Protein AF-0000000087723803 (afdb_homodimer)

Solvent-accessible surface area (backbone atoms only — not comparable to full-atom values): 17397 Å² total; per-residue (Å²): 116,71,57,46,76,81,77,70,53,76,48,74,54,56,79,44,59,49,56,27,24,36,47,48,35,50,73,58,37,50,50,36,54,74,71,63,53,83,53,66,60,53,45,81,77,28,43,15,32,54,35,35,8,26,32,46,46,24,49,71,43,38,53,51,42,48,74,74,63,32,58,68,76,46,53,28,76,63,32,37,28,22,53,30,36,7,25,48,65,52,24,47,70,40,34,54,51,40,49,75,72,61,43,68,61,74,46,51,24,76,58,38,39,30,26,52,33,36,9,19,25,55,21,26,44,68,43,37,51,53,40,48,73,71,63,37,66,68,75,49,54,26,72,87,63,46,27,26,55,71,38,34,31,72,92,62,15,91,39,10,65,59,25,32,51,60,63,66,44,75,130,115,71,55,46,77,83,76,70,51,79,47,76,52,57,78,45,60,49,56,27,24,37,47,49,37,48,71,57,38,50,50,37,53,73,72,62,54,82,53,65,60,52,46,80,76,28,42,16,32,54,36,35,8,24,32,45,46,24,50,70,42,38,54,49,42,49,75,74,64,32,60,67,75,44,52,29,76,62,33,36,28,22,51,30,34,6,25,48,62,52,26,48,70,40,36,53,49,40,49,75,72,61,43,68,61,74,47,50,25,75,59,38,40,30,25,53,34,37,8,20,25,54,22,28,46,68,42,36,51,52,41,47,74,71,63,36,66,68,74,49,53,24,74,87,64,45,27,25,58,70,39,33,31,70,91,63,15,91,39,10,66,60,25,32,50,60,64,65,44,75,131

Organism: NCBI:txid307507

Radius of gyration: 20.99 Å; Cα contacts (8 Å, |Δi|>4): 683; chains: 2; bounding box: 44×61×56 Å

Foldseek 3Di:
DQPPVPPNPNPVSPPDLQNCLLVLVQVSVVVCVVVPHDQQDADPQFHGSLLNNLLNLNQNNNVVSVVSPRDQLRQGPQGDGSLLNNLLNLNQNSNLVSLVVPRDQCGATNQGDGSLLNNLLQLNLNNNVSSVVSPRDQCRATNVGDGSLNNLDVVRYPNSVNNNCVSPDDD/DQDPVPPNPNPVSPPDLQNCLLVLVQVSVVVCVVVPHDQQDADPQFHGSLLNNLLNLNQNNNVVSVVSPRDQLRQGPQGDGSLLNNLLNLNQNSNLVSLVVPRDQCGATNQGDGSLLNNLLQLNLNSNVSSVVSPRDQCRATNVGDGSLNNLDVVRYPNSVNNNCVSPPDD

InterPro domains:
  IPR002110 Ankyrin repeat [PF00023] (113-142)
  IPR002110 Ankyrin repeat [PF12796] (22-109)
  IPR002110 Ankyrin repeat [PR01415] (79-94)
  IPR002110 Ankyrin repeat [PR01415] (127-141)
  IPR002110 Ankyrin repeat [PS50088] (45-77)
  IPR002110 Ankyrin repeat [PS50088] (78-110)
  IPR002110 Ankyrin repeat [PS50088] (111-143)
  IPR002110 Ankyrin repeat [SM00248] (45-74)
  IPR002110 Ankyrin repeat [SM00248] (78-107)
  IPR002110 Ankyrin repeat [SM00248] (111-140)
  IPR036770 Ankyrin repeat-containing domain superfamily [G3DSA:1.25.40.20] (12-157)
  IPR036770 Ankyrin repeat-containing domain superfamily [SSF48403] (26-152)

Sequence (342 aa):
MPFDLLTGVFIPEKSNVWRDCCDGMLDWVREHVAEGCTLNESDLCGDPPLVLAAGGGHLAVVKLLLAEGAGAEQRSVMGETPLIRAAHNGHLAVVEHLVAAGADVAARDLGDNTALHWAAMRGHVEVVRALLGAGADRGAANRQGETPLDLCDPQWSLSWKFTREVLAAAAMPFDLLTGVFIPEKSNVWRDCCDGMLDWVREHVAEGCTLNESDLCGDPPLVLAAGGGHLAVVKLLLAEGAGAEQRSVMGETPLIRAAHNGHLAVVEHLVAAGADVAARDLGDNTALHWAAMRGHVEVVRALLGAGADRGAANRQGETPLDLCDPQWSLSWKFTREVLAAAA

Secondary structure (DSSP, 8-state):
--S-TTT---------HHHHHHHT-HHHHHHHHHTT--SS---TTS--HHHHHHHTT-HHHHHHHHHTT--TT---TT---HHHHHHHHT-HHHHHHHHHTT--TT---TT---HHHHHHHHT-HHHHHHHHHTT--TT---TTS--HHHH--TTT-TTHHHHHHHHHS--/--S-TTT---------HHHHHHHT-HHHHHHHHHTT--SS---TTS--HHHHHHHTT-HHHHHHHHHTT--TT---TT---HHHHHHHHT-HHHHHHHHHTT--TT---TT---HHHHHHHHT-HHHHHHHHHTT--TT---TTS--HHHH--TTT-TTHHHHHHHHHS--

pLDDT: mean 90.01, std 16.83, range [28.12, 98.88]

Structure (mmCIF, N/CA/C/O backbone):
data_AF-0000000087723803-model_v1
#
loop_
_entity.id
_entity.type
_entity.pdbx_description
1 polymer 'Uncharacterized protein'
#
loop_
_atom_site.group_PDB
_atom_site.id
_atom_site.type_symbol
_atom_site.label_atom_id
_atom_site.label_alt_id
_atom_site.label_comp_id
_atom_site.label_asym_id
_atom_site.label_entity_id
_atom_site.label_seq_id
_atom_site.pdbx_PDB_ins_code
_atom_site.Cartn_x
_atom_site.Cartn_y
_atom_site.Cartn_z
_atom_site.occupancy
_atom_site.B_iso_or_equiv
_atom_site.auth_seq_id
_atom_site.auth_comp_id
_atom_site.auth_asym_id
_atom_site.auth_atom_id
_atom_site.pdbx_PDB_model_num
ATOM 1 N N . MET A 1 1 ? 7.52 4.672 -19.078 1 28.12 1 MET A N 1
ATOM 2 C CA . MET A 1 1 ? 6.441 3.916 -19.703 1 28.12 1 MET A CA 1
ATOM 3 C C . MET A 1 1 ? 6.609 2.42 -19.469 1 28.12 1 MET A C 1
ATOM 5 O O . MET A 1 1 ? 7.703 1.877 -19.641 1 28.12 1 MET A O 1
ATOM 9 N N . PRO A 1 2 ? 5.797 1.601 -18.75 1 36.66 2 PRO A N 1
ATOM 10 C CA . PRO A 1 2 ? 6.168 0.249 -18.328 1 36.66 2 PRO A CA 1
ATOM 11 C C . PRO A 1 2 ? 6.727 -0.599 -19.469 1 36.66 2 PRO A C 1
ATOM 13 O O . PRO A 1 2 ? 7.328 -1.647 -19.219 1 36.66 2 PRO A O 1
ATOM 16 N N . PHE A 1 3 ? 5.984 -0.709 -20.516 1 32.47 3 PHE A N 1
ATOM 17 C CA . PHE A 1 3 ? 6.488 -1.332 -21.734 1 32.47 3 PHE A CA 1
ATOM 18 C C . PHE A 1 3 ? 7.57 -0.471 -22.375 1 32.47 3 PHE A C 1
ATOM 20 O O . PHE A 1 3 ? 7.473 0.757 -22.391 1 32.47 3 PHE A O 1
ATOM 27 N N . ASP A 1 4 ? 8.711 -1.005 -22.328 1 35.66 4 ASP A N 1
ATOM 28 C CA . ASP A 1 4 ? 9.539 -0.353 -23.328 1 35.66 4 ASP A CA 1
ATOM 29 C C . ASP A 1 4 ? 8.859 -0.378 -24.703 1 35.66 4 ASP A C 1
ATOM 31 O O . ASP A 1 4 ? 8.727 -1.439 -25.312 1 35.66 4 ASP A O 1
ATOM 35 N N . LEU A 1 5 ? 8.008 0.496 -25 1 34.62 5 LEU A N 1
ATOM 36 C CA . LEU A 1 5 ? 7.398 0.599 -26.328 1 34.62 5 LEU A CA 1
ATOM 37 C C . LEU A 1 5 ? 8.43 0.323 -27.422 1 34.62 5 LEU A C 1
ATOM 39 O O . LEU A 1 5 ? 8.062 0.023 -28.562 1 34.62 5 LEU A O 1
ATOM 43 N N . LEU A 1 6 ? 9.625 0.699 -27.297 1 34.25 6 LEU A N 1
ATOM 44 C CA . LEU A 1 6 ? 10.539 0.627 -28.438 1 34.25 6 LEU A CA 1
ATOM 45 C C . LEU A 1 6 ? 10.938 -0.816 -28.719 1 34.25 6 LEU A C 1
ATOM 47 O O . LEU A 1 6 ? 10.938 -1.25 -29.875 1 34.25 6 LEU A O 1
ATOM 51 N N . THR A 1 7 ? 11.516 -1.557 -27.703 1 41.97 7 THR A N 1
ATOM 52 C CA . THR A 1 7 ? 12.141 -2.818 -28.078 1 41.97 7 THR A CA 1
ATOM 53 C C . THR A 1 7 ? 11.172 -3.982 -27.891 1 41.97 7 THR A C 1
ATOM 55 O O . THR A 1 7 ? 11.445 -5.102 -28.328 1 41.97 7 THR A O 1
ATOM 58 N N . GLY A 1 8 ? 9.875 -3.93 -27.703 1 37.09 8 GLY A N 1
ATOM 59 C CA . GLY A 1 8 ? 8.844 -4.949 -27.594 1 37.09 8 GLY A CA 1
ATOM 60 C C . GLY A 1 8 ? 9.086 -5.91 -26.438 1 37.09 8 GLY A C 1
ATOM 61 O O . GLY A 1 8 ? 8.477 -6.98 -26.375 1 37.09 8 GLY A O 1
ATOM 62 N N . VAL A 1 9 ? 10.391 -6.062 -26.016 1 36.84 9 VAL A N 1
ATOM 63 C CA . VAL A 1 9 ? 10.734 -7.035 -24.984 1 36.84 9 VAL A CA 1
ATOM 64 C C . VAL A 1 9 ? 10.031 -6.676 -23.672 1 36.84 9 VAL A C 1
ATOM 66 O O . VAL A 1 9 ? 9.969 -5.508 -23.297 1 36.84 9 VAL A O 1
ATOM 69 N N . PHE A 1 10 ? 9.094 -7.57 -23.328 1 35.69 10 PHE A N 1
ATOM 70 C CA . PHE A 1 10 ? 8.508 -7.453 -22 1 35.69 10 PHE A CA 1
ATOM 71 C C . PHE A 1 10 ? 9.586 -7.227 -20.953 1 35.69 10 PHE A C 1
ATOM 73 O O . PHE A 1 10 ? 10.469 -8.062 -20.781 1 35.69 10 PHE A O 1
ATOM 80 N N . ILE A 1 11 ? 10.18 -6.172 -20.812 1 37.44 11 ILE A N 1
ATOM 81 C CA . ILE A 1 11 ? 11.016 -6.043 -19.625 1 37.44 11 ILE A CA 1
ATOM 82 C C . ILE A 1 11 ? 10.172 -6.312 -18.375 1 37.44 11 ILE A C 1
ATOM 84 O O . ILE A 1 11 ? 9.148 -5.664 -18.156 1 37.44 11 ILE A O 1
ATOM 88 N N . PRO A 1 12 ? 10.055 -7.566 -18.062 1 40.69 12 PRO A N 1
ATOM 89 C CA . PRO A 1 12 ? 9.375 -7.652 -16.766 1 40.69 12 PRO A CA 1
ATOM 90 C C . PRO A 1 12 ? 9.266 -6.301 -16.062 1 40.69 12 PRO A C 1
ATOM 92 O O . PRO A 1 12 ? 10.289 -5.645 -15.828 1 40.69 12 PRO A O 1
ATOM 95 N N . GLU A 1 13 ? 8.641 -5.52 -16.594 1 43.19 13 GLU A N 1
ATOM 96 C CA . GLU A 1 13 ? 8.477 -4.199 -15.992 1 43.19 13 GLU A CA 1
ATOM 97 C C . GLU A 1 13 ? 8.57 -4.277 -14.469 1 43.19 13 GLU A C 1
ATOM 99 O O . GLU A 1 13 ? 7.785 -4.969 -13.828 1 43.19 13 GLU A O 1
ATOM 104 N N . LYS A 1 14 ? 9.781 -4.488 -14.141 1 46.72 14 LYS A N 1
ATOM 105 C CA . LYS A 1 14 ? 10.172 -4.289 -12.75 1 46.72 14 LYS A CA 1
ATOM 106 C C . LYS A 1 14 ? 9.102 -3.525 -11.977 1 46.72 14 LYS A C 1
ATOM 108 O O . LYS A 1 14 ? 8.414 -2.674 -12.547 1 46.72 14 LYS A O 1
ATOM 113 N N . SER A 1 15 ? 8.648 -4.371 -11.094 1 56.03 15 SER A N 1
ATOM 114 C CA . SER A 1 15 ? 7.98 -3.506 -10.125 1 56.03 15 SER A CA 1
ATOM 115 C C . SER A 1 15 ? 8.547 -2.09 -10.164 1 56.03 15 SER A C 1
ATOM 117 O O . SER A 1 15 ? 9.727 -1.896 -10.461 1 56.03 15 SER A O 1
ATOM 119 N N . ASN A 1 16 ? 7.734 -1.102 -10.414 1 80.44 16 ASN A N 1
ATOM 120 C CA . ASN A 1 16 ? 8.234 0.268 -10.406 1 80.44 16 ASN A CA 1
ATOM 121 C C . ASN A 1 16 ? 8.336 0.821 -8.984 1 80.44 16 ASN A C 1
ATOM 123 O O . ASN A 1 16 ? 7.891 0.181 -8.031 1 80.44 16 ASN A O 1
ATOM 127 N N . VAL A 1 17 ? 9.188 1.757 -8.844 1 91.5 17 VAL A N 1
ATOM 128 C CA . VAL A 1 17 ? 9.516 2.324 -7.539 1 91.5 17 VAL A CA 1
ATOM 129 C C . VAL A 1 17 ? 8.234 2.664 -6.785 1 91.5 17 VAL A C 1
ATOM 131 O O . VAL A 1 17 ? 8.156 2.473 -5.566 1 91.5 17 VAL A O 1
ATOM 134 N N . TRP A 1 18 ? 7.188 2.951 -7.477 1 93.69 18 TRP A N 1
ATOM 135 C CA . TRP A 1 18 ? 5.93 3.324 -6.836 1 93.69 18 TRP A CA 1
ATOM 136 C C . TRP A 1 18 ? 5.266 2.111 -6.195 1 93.69 18 TRP A C 1
ATOM 138 O O . TRP A 1 18 ? 4.91 2.141 -5.016 1 93.69 18 TRP A O 1
ATOM 148 N N . ARG A 1 19 ? 5.184 1.061 -6.926 1 89.69 19 ARG A N 1
ATOM 149 C CA . ARG A 1 19 ? 4.57 -0.16 -6.41 1 89.69 19 ARG A CA 1
ATOM 150 C C . ARG A 1 19 ? 5.375 -0.723 -5.242 1 89.69 19 ARG A C 1
ATOM 152 O O . ARG A 1 19 ? 4.801 -1.174 -4.25 1 89.69 19 ARG A O 1
ATOM 159 N N . ASP A 1 20 ? 6.656 -0.712 -5.391 1 92 20 ASP A N 1
ATOM 160 C CA . ASP A 1 20 ? 7.512 -1.234 -4.332 1 92 20 ASP A CA 1
ATOM 161 C C . ASP A 1 20 ? 7.402 -0.381 -3.068 1 92 20 ASP A C 1
ATOM 163 O O . ASP A 1 20 ? 7.504 -0.897 -1.954 1 92 20 ASP A O 1
ATOM 167 N N . CYS A 1 21 ? 7.215 0.908 -3.219 1 95 21 CYS A N 1
ATOM 168 C CA . CYS A 1 21 ? 6.973 1.786 -2.08 1 95 21 CYS A CA 1
ATOM 169 C C . CYS A 1 21 ? 5.625 1.488 -1.437 1 95 21 CYS A C 1
ATOM 171 O O . CYS A 1 21 ? 5.516 1.433 -0.211 1 95 21 CYS A O 1
ATOM 173 N N . CYS A 1 22 ? 4.668 1.255 -2.305 1 93 22 CYS A N 1
ATOM 174 C CA . CYS A 1 22 ? 3.324 0.945 -1.824 1 93 22 CYS A CA 1
ATOM 175 C C . CYS A 1 22 ? 3.316 -0.354 -1.026 1 93 22 CYS A C 1
ATOM 177 O O . CYS A 1 22 ? 2.654 -0.447 0.009 1 93 22 CYS A O 1
ATOM 179 N N . ASP A 1 23 ? 4.082 -1.292 -1.483 1 91.94 23 ASP A N 1
ATOM 180 C CA . ASP A 1 23 ? 4.051 -2.625 -0.891 1 91.94 23 ASP A CA 1
ATOM 181 C C . ASP A 1 23 ? 5.102 -2.764 0.207 1 91.94 23 ASP A C 1
ATOM 183 O O . ASP A 1 23 ? 5.176 -3.795 0.877 1 91.94 23 ASP A O 1
ATOM 187 N N . GLY A 1 24 ? 5.938 -1.768 0.359 1 93.44 24 GLY A N 1
ATOM 188 C CA . GLY A 1 24 ? 6.93 -1.77 1.422 1 93.44 24 GLY A CA 1
ATOM 189 C C . GLY A 1 24 ? 8.109 -2.676 1.133 1 93.44 24 GLY A C 1
ATOM 190 O O . GLY A 1 24 ? 8.672 -3.287 2.047 1 93.44 24 GLY A O 1
ATOM 191 N N . MET A 1 25 ? 8.469 -2.756 -0.09 1 91.38 25 MET A N 1
ATOM 192 C CA . MET A 1 25 ? 9.555 -3.646 -0.491 1 91.38 25 MET A CA 1
ATOM 193 C C . MET A 1 25 ? 10.898 -2.922 -0.449 1 91.38 25 MET A C 1
ATOM 195 O O . MET A 1 25 ? 11.406 -2.49 -1.484 1 91.38 25 MET A O 1
ATOM 199 N N . LEU A 1 26 ? 11.523 -2.891 0.713 1 93.75 26 LEU A N 1
ATOM 200 C CA . LEU A 1 26 ? 12.703 -2.084 0.997 1 93.75 26 LEU A CA 1
ATOM 201 C C . LEU A 1 26 ? 13.844 -2.428 0.037 1 93.75 26 LEU A C 1
ATOM 203 O O . LEU A 1 26 ? 14.461 -1.534 -0.545 1 93.75 26 LEU A O 1
ATOM 207 N N . ASP A 1 27 ? 14.156 -3.707 -0.134 1 89.19 27 ASP A N 1
ATOM 208 C CA . ASP A 1 27 ? 15.297 -4.129 -0.947 1 89.19 27 ASP A CA 1
ATOM 209 C C . ASP A 1 27 ? 15.109 -3.707 -2.404 1 89.19 27 ASP A C 1
ATOM 211 O O . ASP A 1 27 ? 16.078 -3.299 -3.061 1 89.19 27 ASP A O 1
ATOM 215 N N . TRP A 1 28 ? 13.914 -3.75 -2.863 1 89.06 28 TRP A N 1
ATOM 216 C CA . TRP A 1 28 ? 13.648 -3.379 -4.25 1 89.06 28 TRP A CA 1
ATOM 217 C C . TRP A 1 28 ? 13.672 -1.865 -4.422 1 89.06 28 TRP A C 1
ATOM 219 O O . TRP A 1 28 ? 14.156 -1.359 -5.438 1 89.06 28 TRP A O 1
ATOM 229 N N . VAL A 1 29 ? 13.133 -1.196 -3.451 1 94.38 29 VAL A N 1
ATOM 230 C CA . VAL A 1 29 ? 13.219 0.259 -3.504 1 94.38 29 VAL A CA 1
ATOM 231 C C . VAL A 1 29 ? 14.688 0.685 -3.527 1 94.38 29 VAL A C 1
ATOM 233 O O . VAL A 1 29 ? 15.07 1.574 -4.293 1 94.38 29 VAL A O 1
ATOM 236 N N . ARG A 1 30 ? 15.484 0.036 -2.721 1 94.5 30 ARG A N 1
ATOM 237 C CA . ARG A 1 30 ? 16.906 0.321 -2.686 1 94.5 30 ARG A CA 1
ATOM 238 C C . ARG A 1 30 ? 17.547 0.101 -4.055 1 94.5 30 ARG A C 1
ATOM 240 O O . ARG A 1 30 ? 18.375 0.896 -4.492 1 94.5 30 ARG A O 1
ATOM 247 N N . GLU A 1 31 ? 17.203 -0.949 -4.656 1 88.75 31 GLU A N 1
ATOM 248 C CA . GLU A 1 31 ? 17.734 -1.253 -5.984 1 88.75 31 GLU A CA 1
ATOM 249 C C . GLU A 1 31 ? 17.312 -0.194 -7 1 88.75 31 GLU A C 1
ATOM 251 O O . GLU A 1 31 ? 18.141 0.25 -7.809 1 88.75 31 GLU A O 1
ATOM 256 N N . HIS A 1 32 ? 16.047 0.18 -7.004 1 90.75 32 HIS A N 1
ATOM 257 C CA . HIS A 1 32 ? 15.562 1.216 -7.906 1 90.75 32 HIS A CA 1
ATOM 258 C C . HIS A 1 32 ? 16.312 2.525 -7.703 1 90.75 32 HIS A C 1
ATOM 260 O O . HIS A 1 32 ? 16.672 3.195 -8.672 1 90.75 32 HIS A O 1
ATOM 266 N N . VAL A 1 33 ? 16.531 2.887 -6.457 1 93.12 33 VAL A N 1
ATOM 267 C CA . VAL A 1 33 ? 17.234 4.121 -6.121 1 93.12 33 VAL A CA 1
ATOM 268 C C . VAL A 1 33 ? 18.672 4.055 -6.633 1 93.12 33 VAL A C 1
ATOM 270 O O . VAL A 1 33 ? 19.172 5.02 -7.211 1 93.12 33 VAL A O 1
ATOM 273 N N . ALA A 1 34 ? 19.25 2.904 -6.422 1 91.81 34 ALA A N 1
ATOM 274 C CA . ALA A 1 34 ? 20.625 2.705 -6.879 1 91.81 34 ALA A CA 1
ATOM 275 C C . ALA A 1 34 ? 20.719 2.814 -8.398 1 91.81 34 ALA A C 1
ATOM 277 O O . ALA A 1 34 ? 21.734 3.283 -8.93 1 91.81 34 ALA A O 1
ATOM 278 N N . GLU A 1 35 ? 19.672 2.445 -9.07 1 90.38 35 GLU A N 1
ATOM 279 C CA . GLU A 1 35 ? 19.625 2.475 -10.531 1 90.38 35 GLU A CA 1
ATOM 280 C C . GLU A 1 35 ? 19.266 3.865 -11.039 1 90.38 35 GLU A C 1
ATOM 282 O O . GLU A 1 35 ? 19.266 4.109 -12.25 1 90.38 35 GLU A O 1
ATOM 287 N N . GLY A 1 36 ? 18.922 4.746 -10.18 1 91.12 36 GLY A N 1
ATOM 288 C CA . GLY A 1 36 ? 18.688 6.129 -10.555 1 91.12 36 GLY A CA 1
ATOM 289 C C . GLY A 1 36 ? 17.234 6.438 -10.828 1 91.12 36 GLY A C 1
ATOM 290 O O . GLY A 1 36 ? 16.922 7.328 -11.617 1 91.12 36 GLY A O 1
ATOM 291 N N . CYS A 1 37 ? 16.312 5.754 -10.227 1 88.56 37 CYS A N 1
ATOM 292 C CA . CYS A 1 37 ? 14.891 6.004 -10.445 1 88.56 37 CYS A CA 1
ATOM 293 C C . CYS A 1 37 ? 14.492 7.367 -9.898 1 88.56 37 CYS A C 1
ATOM 295 O O . CYS A 1 37 ? 15.266 8.016 -9.195 1 88.56 37 CYS A O 1
ATOM 297 N N . THR A 1 38 ? 13.273 7.84 -10.281 1 89.25 38 THR A N 1
ATOM 298 C CA . THR A 1 38 ? 12.734 9.094 -9.766 1 89.25 38 THR A CA 1
ATOM 299 C C . THR A 1 38 ? 12.383 8.961 -8.289 1 89.25 38 THR A C 1
ATOM 301 O O . THR A 1 38 ? 11.922 7.91 -7.844 1 89.25 38 THR A O 1
ATOM 304 N N . LEU A 1 39 ? 12.578 10.008 -7.543 1 94.06 39 LEU A N 1
ATOM 305 C CA . LEU A 1 39 ? 12.242 10.023 -6.121 1 94.06 39 LEU A CA 1
ATOM 306 C C . LEU A 1 39 ? 11.039 10.922 -5.855 1 94.06 39 LEU A C 1
ATOM 308 O O . LEU A 1 39 ? 10.43 10.852 -4.785 1 94.06 39 LEU A O 1
ATOM 312 N N . ASN A 1 40 ? 10.664 11.688 -6.875 1 95 40 ASN A N 1
ATOM 313 C CA . ASN A 1 40 ? 9.688 12.719 -6.551 1 95 40 ASN A CA 1
ATOM 314 C C . ASN A 1 40 ? 8.539 12.742 -7.559 1 95 40 ASN A C 1
ATOM 316 O O . ASN A 1 40 ? 7.539 13.43 -7.348 1 95 40 ASN A O 1
ATOM 320 N N . GLU A 1 41 ? 8.688 12.008 -8.57 1 93.19 41 GLU A N 1
ATOM 321 C CA . GLU A 1 41 ? 7.629 11.984 -9.578 1 93.19 41 GLU A CA 1
ATOM 322 C C . GLU A 1 41 ? 6.473 11.094 -9.133 1 93.19 41 GLU A C 1
ATOM 324 O O . GLU A 1 41 ? 6.688 10.023 -8.57 1 93.19 41 GLU A O 1
ATOM 329 N N . SER A 1 42 ? 5.227 11.5 -9.469 1 92.81 42 SER A N 1
ATOM 330 C CA . SER A 1 42 ? 4.031 10.742 -9.109 1 92.81 42 SER A CA 1
ATOM 331 C C . SER A 1 42 ? 3.811 9.57 -10.062 1 92.81 42 SER A C 1
ATOM 333 O O . SER A 1 42 ? 4.242 9.617 -11.219 1 92.81 42 SER A O 1
ATOM 335 N N . ASP A 1 43 ? 3.141 8.57 -9.508 1 89 43 ASP A N 1
ATOM 336 C CA . ASP A 1 43 ? 2.65 7.508 -10.383 1 89 43 ASP A CA 1
ATOM 337 C C . ASP A 1 43 ? 1.42 7.965 -11.164 1 89 43 ASP A C 1
ATOM 339 O O . ASP A 1 43 ? 1.06 9.141 -11.133 1 89 43 ASP A O 1
ATOM 343 N N . LEU A 1 44 ? 0.821 7.031 -11.883 1 85.5 44 LEU A N 1
ATOM 344 C CA . LEU A 1 44 ? -0.299 7.379 -12.75 1 85.5 44 LEU A CA 1
ATOM 345 C C . LEU A 1 44 ? -1.528 7.75 -11.93 1 85.5 44 LEU A C 1
ATOM 347 O O . LEU A 1 44 ? -2.443 8.406 -12.438 1 85.5 44 LEU A O 1
ATOM 351 N N . CYS A 1 45 ? -1.536 7.309 -10.664 1 84.25 45 CYS A N 1
ATOM 352 C CA . CYS A 1 45 ? -2.645 7.645 -9.773 1 84.25 45 CYS A CA 1
ATOM 353 C C . CYS A 1 45 ? -2.387 8.961 -9.055 1 84.25 45 CYS A C 1
ATOM 355 O O . CYS A 1 45 ? -3.221 9.422 -8.273 1 84.25 45 CYS A O 1
ATOM 357 N N . GLY A 1 46 ? -1.198 9.555 -9.258 1 88.88 46 GLY A N 1
ATOM 358 C CA . GLY A 1 46 ? -0.934 10.891 -8.742 1 88.88 46 GLY A CA 1
ATOM 359 C C . GLY A 1 46 ? -0.172 10.883 -7.43 1 88.88 46 GLY A C 1
ATOM 360 O O . GLY A 1 46 ? -0.126 11.891 -6.727 1 88.88 46 GLY A O 1
ATOM 361 N N . ASP A 1 47 ? 0.41 9.781 -7.074 1 92.94 47 ASP A N 1
ATOM 362 C CA . ASP A 1 47 ? 1.111 9.695 -5.797 1 92.94 47 ASP A CA 1
ATOM 363 C C . ASP A 1 47 ? 2.611 9.516 -6.004 1 92.94 47 ASP A C 1
ATOM 365 O O . ASP A 1 47 ? 3.037 8.594 -6.711 1 92.94 47 ASP A O 1
ATOM 369 N N . PRO A 1 48 ? 3.396 10.367 -5.352 1 96.38 48 PRO A N 1
ATOM 370 C CA . PRO A 1 48 ? 4.848 10.156 -5.379 1 96.38 48 PRO A CA 1
ATOM 371 C C . PRO A 1 48 ? 5.309 9.086 -4.398 1 96.38 48 PRO A C 1
ATOM 373 O O . PRO A 1 48 ? 4.551 8.688 -3.508 1 96.38 48 PRO A O 1
ATOM 376 N N . PRO A 1 49 ? 6.535 8.625 -4.527 1 96.69 49 PRO A N 1
ATOM 377 C CA . PRO A 1 49 ? 7.039 7.473 -3.777 1 96.69 49 PRO A CA 1
ATOM 378 C C . PRO A 1 49 ? 6.93 7.66 -2.266 1 96.69 49 PRO A C 1
ATOM 380 O O . PRO A 1 49 ? 6.441 6.77 -1.564 1 96.69 49 PRO A O 1
ATOM 383 N N . LEU A 1 50 ? 7.332 8.844 -1.766 1 98.25 50 LEU A N 1
ATOM 384 C CA . LEU A 1 50 ? 7.367 9.039 -0.32 1 98.25 50 LEU A CA 1
ATOM 385 C C . LEU A 1 50 ? 5.957 9.062 0.259 1 98.25 50 LEU A C 1
ATOM 387 O O . LEU A 1 50 ? 5.73 8.594 1.377 1 98.25 50 LEU A O 1
ATOM 391 N N . VAL A 1 51 ? 5.004 9.602 -0.492 1 97.94 51 VAL A N 1
ATOM 392 C CA . VAL A 1 51 ? 3.617 9.617 -0.043 1 97.94 51 VAL A CA 1
ATOM 393 C C . VAL A 1 51 ? 3.082 8.188 0.029 1 97.94 51 VAL A C 1
ATOM 395 O O . VAL A 1 51 ? 2.41 7.816 0.995 1 97.94 51 VAL A O 1
ATOM 398 N N . LEU A 1 52 ? 3.395 7.367 -0.951 1 96.12 52 LEU A N 1
ATOM 399 C CA . LEU A 1 52 ? 2.963 5.977 -0.985 1 96.12 52 LEU A CA 1
ATOM 400 C C . LEU A 1 52 ? 3.543 5.199 0.192 1 96.12 52 LEU A C 1
ATOM 402 O O . LEU A 1 52 ? 2.816 4.488 0.89 1 96.12 52 LEU A O 1
ATOM 406 N N . ALA A 1 53 ? 4.812 5.32 0.415 1 97.75 53 ALA A N 1
ATOM 407 C CA . ALA A 1 53 ? 5.477 4.613 1.505 1 97.75 53 ALA A CA 1
ATOM 408 C C . ALA A 1 53 ? 4.922 5.047 2.859 1 97.75 53 ALA A C 1
ATOM 410 O O . ALA A 1 53 ? 4.676 4.211 3.732 1 97.75 53 ALA A O 1
ATOM 411 N N . ALA A 1 54 ? 4.711 6.324 3.033 1 98.31 54 ALA A N 1
ATOM 412 C CA . ALA A 1 54 ? 4.195 6.871 4.285 1 98.31 54 ALA A CA 1
ATOM 413 C C . ALA A 1 54 ? 2.77 6.387 4.547 1 98.31 54 ALA A C 1
ATOM 415 O O . ALA A 1 54 ? 2.428 6.02 5.672 1 98.31 54 ALA A O 1
ATOM 416 N N . GLY A 1 55 ? 2.012 6.352 3.51 1 96.5 55 GLY A N 1
ATOM 417 C CA . GLY A 1 55 ? 0.633 5.91 3.633 1 96.5 55 GLY A CA 1
ATOM 418 C C . GLY A 1 55 ? 0.508 4.449 4.031 1 96.5 55 GLY A C 1
ATOM 419 O O . GLY A 1 55 ? -0.453 4.062 4.699 1 96.5 55 GLY A O 1
ATOM 420 N N . GLY A 1 56 ? 1.451 3.707 3.58 1 94.38 56 GLY A N 1
ATOM 421 C CA . GLY A 1 56 ? 1.469 2.293 3.92 1 94.38 56 GLY A CA 1
ATOM 422 C C . GLY A 1 56 ? 2.137 2.008 5.25 1 94.38 56 GLY A C 1
ATOM 423 O O . GLY A 1 56 ? 2.119 0.872 5.73 1 94.38 56 GLY A O 1
ATOM 424 N N . GLY A 1 57 ? 2.68 3.029 5.828 1 96.75 57 GLY A N 1
ATOM 425 C CA . GLY A 1 57 ? 3.344 2.859 7.113 1 96.75 57 GLY A CA 1
ATOM 426 C C . GLY A 1 57 ? 4.684 2.16 7.004 1 96.75 57 GLY A C 1
ATOM 427 O O . GLY A 1 57 ? 5.141 1.523 7.957 1 96.75 57 GLY A O 1
ATOM 428 N N . HIS A 1 58 ? 5.336 2.186 5.914 1 96.88 58 HIS A N 1
ATOM 429 C CA . HIS A 1 58 ? 6.602 1.5 5.676 1 96.88 58 HIS A CA 1
ATOM 430 C C . HIS A 1 58 ? 7.785 2.359 6.105 1 96.88 58 HIS A C 1
ATOM 432 O O . HIS A 1 58 ? 8.469 2.951 5.266 1 96.88 58 HIS A O 1
ATOM 438 N N . LEU A 1 59 ? 8.07 2.344 7.406 1 98.56 59 LEU A N 1
ATOM 439 C CA . LEU A 1 59 ? 9.031 3.24 8.031 1 98.56 59 LEU A CA 1
ATOM 440 C C . LEU A 1 59 ? 10.414 3.078 7.406 1 98.56 59 LEU A C 1
ATOM 442 O O . LEU A 1 59 ? 11.094 4.066 7.133 1 98.56 59 LEU A O 1
ATOM 446 N N . ALA A 1 60 ? 10.797 1.845 7.145 1 98.25 60 ALA A N 1
ATOM 447 C CA . ALA A 1 60 ? 12.125 1.607 6.59 1 98.25 60 ALA A CA 1
ATOM 448 C C . ALA A 1 60 ? 12.258 2.227 5.199 1 98.25 60 ALA A C 1
ATOM 450 O O . ALA A 1 60 ? 13.305 2.787 4.859 1 98.25 60 ALA A O 1
ATOM 451 N N . VAL A 1 61 ? 11.219 2.133 4.434 1 98.06 61 VAL A N 1
ATOM 452 C CA . VAL A 1 61 ? 11.219 2.707 3.09 1 98.06 61 VAL A CA 1
ATOM 453 C C . VAL A 1 61 ? 11.219 4.23 3.18 1 98.06 61 VAL A C 1
ATOM 455 O O . VAL A 1 61 ? 11.922 4.906 2.428 1 98.06 61 VAL A O 1
ATOM 458 N N . VAL A 1 62 ? 10.453 4.75 4.074 1 98.75 62 VAL A N 1
ATOM 459 C CA . VAL A 1 62 ? 10.391 6.191 4.301 1 98.75 62 VAL A CA 1
ATOM 460 C C . VAL A 1 62 ? 11.781 6.719 4.641 1 98.75 62 VAL A C 1
ATOM 462 O O . VAL A 1 62 ? 12.242 7.703 4.055 1 98.75 62 VAL A O 1
ATOM 465 N N . LYS A 1 63 ? 12.453 6.074 5.555 1 98.75 63 LYS A N 1
ATOM 466 C CA . LYS A 1 63 ? 13.789 6.473 5.973 1 98.75 63 LYS A CA 1
ATOM 467 C C . LYS A 1 63 ? 14.766 6.449 4.793 1 98.75 63 LYS A C 1
ATOM 469 O O . LYS A 1 63 ? 15.547 7.387 4.609 1 98.75 63 LYS A O 1
ATOM 474 N N . LEU A 1 64 ? 14.719 5.434 4.035 1 98.25 64 LEU A N 1
ATOM 475 C CA . LEU A 1 64 ? 15.594 5.293 2.877 1 98.25 64 LEU A CA 1
ATOM 476 C C . LEU A 1 64 ? 15.359 6.426 1.883 1 98.25 64 LEU A C 1
ATOM 478 O O . LEU A 1 64 ? 16.312 7.062 1.43 1 98.25 64 LEU A O 1
ATOM 482 N N . LEU A 1 65 ? 14.094 6.668 1.518 1 98.19 65 LEU A N 1
ATOM 483 C CA . LEU A 1 65 ? 13.773 7.688 0.525 1 98.19 65 LEU A CA 1
ATOM 484 C C . LEU A 1 65 ? 14.25 9.062 0.982 1 98.19 65 LEU A C 1
ATOM 486 O O . LEU A 1 65 ? 14.82 9.82 0.195 1 98.19 65 LEU A O 1
ATOM 490 N N . LEU A 1 66 ? 14.039 9.391 2.242 1 98.31 66 LEU A N 1
ATOM 491 C CA . LEU A 1 66 ? 14.492 10.672 2.775 1 98.31 66 LEU A CA 1
ATOM 492 C C . LEU A 1 66 ? 16.016 10.773 2.725 1 98.31 66 LEU A C 1
ATOM 494 O O . LEU A 1 66 ? 16.547 11.812 2.346 1 98.31 66 LEU A O 1
ATOM 498 N N . ALA A 1 67 ? 16.656 9.742 3.115 1 97.62 67 ALA A N 1
ATOM 499 C CA . ALA A 1 67 ? 18.109 9.711 3.111 1 97.62 67 ALA A CA 1
ATOM 500 C C . ALA A 1 67 ? 18.656 9.906 1.7 1 97.62 67 ALA A C 1
ATOM 502 O O . ALA A 1 67 ? 19.734 10.484 1.521 1 97.62 67 ALA A O 1
ATOM 503 N N . GLU A 1 68 ? 17.922 9.484 0.708 1 97.06 68 GLU A N 1
ATOM 504 C CA . GLU A 1 68 ? 18.375 9.539 -0.681 1 97.06 68 GLU A CA 1
ATOM 505 C C . GLU A 1 68 ? 17.938 10.844 -1.347 1 97.06 68 GLU A C 1
ATOM 507 O O . GLU A 1 68 ? 18.188 11.047 -2.537 1 97.06 68 GLU A O 1
ATOM 512 N N . GLY A 1 69 ? 17.203 11.648 -0.619 1 96.06 69 GLY A N 1
ATOM 513 C CA . GLY A 1 69 ? 16.969 13 -1.103 1 96.06 69 GLY A CA 1
ATOM 514 C C . GLY A 1 69 ? 15.539 13.219 -1.568 1 96.06 69 GLY A C 1
ATOM 515 O O . GLY A 1 69 ? 15.242 14.211 -2.236 1 96.06 69 GLY A O 1
ATOM 516 N N . ALA A 1 70 ? 14.633 12.266 -1.307 1 97.12 70 ALA A N 1
ATOM 517 C CA . ALA A 1 70 ? 13.227 12.516 -1.617 1 97.12 70 ALA A CA 1
ATOM 518 C C . ALA A 1 70 ? 12.719 13.75 -0.877 1 97.12 70 ALA A C 1
ATOM 520 O O . ALA A 1 70 ? 13.07 13.977 0.282 1 97.12 70 ALA A O 1
ATOM 521 N N . GLY A 1 71 ? 11.828 14.594 -1.552 1 96.31 71 GLY A N 1
ATOM 522 C CA . GLY A 1 71 ? 11.258 15.766 -0.91 1 96.31 71 GLY A CA 1
ATOM 523 C C . GLY A 1 71 ? 10.258 15.43 0.174 1 96.31 71 GLY A C 1
ATOM 524 O O . GLY A 1 71 ? 9.227 14.812 -0.099 1 96.31 71 GLY A O 1
ATOM 525 N N . ALA A 1 72 ? 10.508 15.875 1.297 1 96.56 72 ALA A N 1
ATOM 526 C CA . ALA A 1 72 ? 9.633 15.609 2.432 1 96.56 72 ALA A CA 1
ATOM 527 C C . ALA A 1 72 ? 8.258 16.234 2.219 1 96.56 72 ALA A C 1
ATOM 529 O O . ALA A 1 72 ? 7.27 15.812 2.824 1 96.56 72 ALA A O 1
ATOM 530 N N . GLU A 1 73 ? 8.258 17.219 1.252 1 98 73 GLU A N 1
ATOM 531 C CA . GLU A 1 73 ? 7.02 17.984 1.045 1 98 73 GLU A CA 1
ATOM 532 C C . GLU A 1 73 ? 6.379 17.625 -0.294 1 98 73 GLU A C 1
ATOM 534 O O . GLU A 1 73 ? 5.59 18.406 -0.833 1 98 73 GLU A O 1
ATOM 539 N N . GLN A 1 74 ? 6.793 16.484 -0.847 1 97.19 74 GLN A N 1
ATOM 540 C CA . GLN A 1 74 ? 6.086 16.062 -2.049 1 97.19 74 GLN A CA 1
ATOM 541 C C . GLN A 1 74 ? 4.582 15.969 -1.801 1 97.19 74 GLN A C 1
ATOM 543 O O . GLN A 1 74 ? 4.145 15.797 -0.662 1 97.19 74 GLN A O 1
ATOM 548 N N . ARG A 1 75 ? 3.816 16.078 -2.91 1 96.75 75 ARG A N 1
ATOM 549 C CA . ARG A 1 75 ? 2.365 16.109 -2.758 1 96.75 75 ARG A CA 1
ATOM 550 C C . ARG A 1 75 ? 1.687 15.133 -3.705 1 96.75 75 ARG A C 1
ATOM 552 O O . ARG A 1 75 ? 2.107 14.977 -4.855 1 96.75 75 ARG A O 1
ATOM 559 N N . SER A 1 76 ? 0.7 14.523 -3.223 1 94.5 76 SER A N 1
ATOM 560 C CA . SER A 1 76 ? -0.189 13.742 -4.078 1 94.5 76 SER A CA 1
ATOM 561 C C . SER A 1 76 ? -1.062 14.656 -4.938 1 94.5 76 SER A C 1
ATOM 563 O O . SER A 1 76 ? -1.006 15.875 -4.812 1 94.5 76 SER A O 1
ATOM 565 N N . VAL A 1 77 ? -1.788 14.023 -5.773 1 87.75 77 VAL A N 1
ATOM 566 C CA . VAL A 1 77 ? -2.689 14.773 -6.645 1 87.75 77 VAL A CA 1
ATOM 567 C C . VAL A 1 77 ? -3.73 15.508 -5.805 1 87.75 77 VAL A C 1
ATOM 569 O O . VAL A 1 77 ? -4.238 16.562 -6.211 1 87.75 77 VAL A O 1
ATOM 572 N N . MET A 1 78 ? -4 15 -4.586 1 90.06 78 MET A N 1
ATOM 573 C CA . MET A 1 78 ? -4.969 15.633 -3.691 1 90.06 78 MET A CA 1
ATOM 574 C C . MET A 1 78 ? -4.281 16.625 -2.764 1 90.06 78 MET A C 1
ATOM 576 O O . MET A 1 78 ? -4.891 17.109 -1.809 1 90.06 78 MET A O 1
ATOM 580 N N . GLY A 1 79 ? -2.992 16.797 -2.914 1 94.88 79 GLY A N 1
ATOM 581 C CA . GLY A 1 79 ? -2.25 17.766 -2.121 1 94.88 79 GLY A CA 1
ATOM 582 C C . GLY A 1 79 ? -1.746 17.203 -0.807 1 94.88 79 GLY A C 1
ATOM 583 O O . GLY A 1 79 ? -1.269 17.938 0.053 1 94.88 79 GLY A O 1
ATOM 584 N N . GLU A 1 80 ? -1.899 15.945 -0.618 1 96.44 80 GLU A N 1
ATOM 585 C CA . GLU A 1 80 ? -1.431 15.336 0.621 1 96.44 80 GLU A CA 1
ATOM 586 C C . GLU A 1 80 ? 0.091 15.227 0.642 1 96.44 80 GLU A C 1
ATOM 588 O O . GLU A 1 80 ? 0.701 14.781 -0.334 1 96.44 80 GLU A O 1
ATOM 593 N N . THR A 1 81 ? 0.639 15.68 1.726 1 98.5 81 THR A N 1
ATOM 594 C CA . THR A 1 81 ? 2.045 15.383 1.983 1 98.5 81 THR A CA 1
ATOM 595 C C . THR A 1 81 ? 2.201 13.992 2.594 1 98.5 81 THR A C 1
ATOM 597 O O . THR A 1 81 ? 1.218 13.383 3.012 1 98.5 81 THR A O 1
ATOM 600 N N . PRO A 1 82 ? 3.488 13.492 2.656 1 98.69 82 PRO A N 1
ATOM 601 C CA . PRO A 1 82 ? 3.713 12.227 3.369 1 98.69 82 PRO A CA 1
ATOM 602 C C . PRO A 1 82 ? 3.211 12.266 4.809 1 98.69 82 PRO A C 1
ATOM 604 O O . PRO A 1 82 ? 2.596 11.312 5.281 1 98.69 82 PRO A O 1
ATOM 607 N N . LEU A 1 83 ? 3.393 13.414 5.473 1 98.88 83 LEU A N 1
ATOM 608 C CA . LEU A 1 83 ? 2.941 13.547 6.855 1 98.88 83 LEU A CA 1
ATOM 609 C C . LEU A 1 83 ? 1.421 13.477 6.941 1 98.88 83 LEU A C 1
ATOM 611 O O . LEU A 1 83 ? 0.878 12.797 7.82 1 98.88 83 LEU A O 1
ATOM 615 N N . ILE A 1 84 ? 0.772 14.156 6.043 1 98.56 84 ILE A N 1
ATOM 616 C CA . ILE A 1 84 ? -0.687 14.148 6.035 1 98.56 84 ILE A CA 1
ATOM 617 C C . ILE A 1 84 ? -1.199 12.727 5.812 1 98.56 84 ILE A C 1
ATOM 619 O O . ILE A 1 84 ? -2.064 12.25 6.551 1 98.56 84 ILE A O 1
ATOM 623 N N . ARG A 1 85 ? -0.649 12.031 4.836 1 97.5 85 ARG A N 1
ATOM 624 C CA . ARG A 1 85 ? -1.107 10.68 4.527 1 97.5 85 ARG A CA 1
ATOM 625 C C . ARG A 1 85 ? -0.823 9.734 5.688 1 97.5 85 ARG A C 1
ATOM 627 O O . ARG A 1 85 ? -1.67 8.914 6.047 1 97.5 85 ARG A O 1
ATOM 634 N N . ALA A 1 86 ? 0.326 9.781 6.246 1 98.38 86 ALA A N 1
ATOM 635 C CA . ALA A 1 86 ? 0.685 8.93 7.379 1 98.38 86 ALA A CA 1
ATOM 636 C C . ALA A 1 86 ? -0.245 9.18 8.562 1 98.38 86 ALA A C 1
ATOM 638 O O . ALA A 1 86 ? -0.664 8.242 9.242 1 98.38 86 ALA A O 1
ATOM 639 N N . ALA A 1 87 ? -0.575 10.391 8.789 1 98.5 87 ALA A N 1
ATOM 640 C CA . ALA A 1 87 ? -1.464 10.75 9.891 1 98.5 87 ALA A CA 1
ATOM 641 C C . ALA A 1 87 ? -2.887 10.266 9.633 1 98.5 87 ALA A C 1
ATOM 643 O O . ALA A 1 87 ? -3.535 9.719 10.523 1 98.5 87 ALA A O 1
ATOM 644 N N . HIS A 1 88 ? -3.244 10.461 8.406 1 96.44 88 HIS A N 1
ATOM 645 C CA . HIS A 1 88 ? -4.566 10 7.996 1 96.44 88 HIS A CA 1
ATOM 646 C C . HIS A 1 88 ? -4.73 8.508 8.258 1 96.44 88 HIS A C 1
ATOM 648 O O . HIS A 1 88 ? -5.797 8.062 8.695 1 96.44 88 HIS A O 1
ATOM 654 N N . ASN A 1 89 ? -3.652 7.836 8.086 1 95.31 89 ASN A N 1
ATOM 655 C CA . ASN A 1 89 ? -3.729 6.379 8.156 1 95.31 89 ASN A CA 1
ATOM 656 C C . ASN A 1 89 ? -3.275 5.855 9.516 1 95.31 89 ASN A C 1
ATOM 658 O O . ASN A 1 89 ? -3.303 4.648 9.766 1 95.31 89 ASN A O 1
ATOM 662 N N . GLY A 1 90 ? -2.842 6.715 10.352 1 96.62 90 GLY A N 1
ATOM 663 C CA . GLY A 1 90 ? -2.582 6.355 11.734 1 96.62 90 GLY A CA 1
ATOM 664 C C . GLY A 1 90 ? -1.226 5.707 11.938 1 96.62 90 GLY A C 1
ATOM 665 O O . GLY A 1 90 ? -1.045 4.91 12.859 1 96.62 90 GLY A O 1
ATOM 666 N N . HIS A 1 91 ? -0.275 5.945 11.125 1 97.75 91 HIS A N 1
ATOM 667 C CA . HIS A 1 91 ? 1.058 5.359 11.242 1 97.75 91 HIS A CA 1
ATOM 668 C C . HIS A 1 91 ? 1.962 6.219 12.117 1 97.75 91 HIS A C 1
ATOM 670 O O . HIS A 1 91 ? 2.756 7.012 11.609 1 97.75 91 HIS A O 1
ATOM 676 N N . LEU A 1 92 ? 1.881 5.953 13.391 1 98.69 92 LEU A N 1
ATOM 677 C CA . LEU A 1 92 ? 2.51 6.793 14.406 1 98.69 92 LEU A CA 1
ATOM 678 C C . LEU A 1 92 ? 4.02 6.859 14.195 1 98.69 92 LEU A C 1
ATOM 680 O O . LEU A 1 92 ? 4.605 7.945 14.227 1 98.69 92 LEU A O 1
ATOM 684 N N . ALA A 1 93 ? 4.656 5.742 13.961 1 98.75 93 ALA A N 1
ATOM 685 C CA . ALA A 1 93 ? 6.109 5.719 13.828 1 98.75 93 ALA A CA 1
ATOM 686 C C . ALA A 1 93 ? 6.566 6.559 12.633 1 98.75 93 ALA A C 1
ATOM 688 O O . ALA A 1 93 ? 7.578 7.254 12.711 1 98.75 93 ALA A O 1
ATOM 689 N N . VAL A 1 94 ? 5.809 6.473 11.594 1 98.81 94 VAL A N 1
ATOM 690 C CA . VAL A 1 94 ? 6.129 7.242 10.398 1 98.81 94 VAL A CA 1
ATOM 691 C C . VAL A 1 94 ? 5.91 8.734 10.664 1 98.81 94 VAL A C 1
ATOM 693 O O . VAL A 1 94 ? 6.73 9.562 10.281 1 98.81 94 VAL A O 1
ATOM 696 N N . VAL A 1 95 ? 4.824 9.07 11.312 1 98.88 95 VAL A N 1
ATOM 697 C CA . VAL A 1 95 ? 4.523 10.453 11.672 1 98.88 95 VAL A CA 1
ATOM 698 C C . VAL A 1 95 ? 5.668 11.031 12.5 1 98.88 95 VAL A C 1
ATOM 700 O O . VAL A 1 95 ? 6.184 12.109 12.195 1 98.88 95 VAL A O 1
ATOM 703 N N . GLU A 1 96 ? 6.062 10.336 13.477 1 98.81 96 GLU A N 1
ATOM 704 C CA . GLU A 1 96 ? 7.133 10.805 14.352 1 98.81 96 GLU A CA 1
ATOM 705 C C . GLU A 1 96 ? 8.43 11.008 13.586 1 98.81 96 GLU A C 1
ATOM 707 O O . GLU A 1 96 ? 9.133 12 13.797 1 98.81 96 GLU A O 1
ATOM 712 N N . HIS A 1 97 ? 8.719 10.102 12.742 1 98.81 97 HIS A N 1
ATOM 713 C CA . HIS A 1 97 ? 9.945 10.219 11.969 1 98.81 97 HIS A CA 1
ATOM 714 C C . HIS A 1 97 ? 9.898 11.422 11.039 1 98.81 97 HIS A C 1
ATOM 716 O O . HIS A 1 97 ? 10.883 12.156 10.914 1 98.81 97 HIS A O 1
ATOM 722 N N . LEU A 1 98 ? 8.812 11.586 10.336 1 98.75 98 LEU A N 1
ATOM 723 C CA . LEU A 1 98 ? 8.68 12.703 9.406 1 98.75 98 LEU A CA 1
ATOM 724 C C . LEU A 1 98 ? 8.766 14.031 10.141 1 98.75 98 LEU A C 1
ATOM 726 O O . LEU A 1 98 ? 9.414 14.969 9.664 1 98.75 98 LEU A O 1
ATOM 730 N N . VAL A 1 99 ? 8.18 14.141 11.289 1 98.56 99 VAL A N 1
ATOM 731 C CA . VAL A 1 99 ? 8.25 15.344 12.109 1 98.56 99 VAL A CA 1
ATOM 732 C C . VAL A 1 99 ? 9.695 15.609 12.516 1 98.56 99 VAL A C 1
ATOM 734 O O . VAL A 1 99 ? 10.18 16.734 12.414 1 98.56 99 VAL A O 1
ATOM 737 N N . ALA A 1 100 ? 10.305 14.602 12.969 1 97.81 100 ALA A N 1
ATOM 738 C CA . ALA A 1 100 ? 11.703 14.719 13.375 1 97.81 100 ALA A CA 1
ATOM 739 C C . ALA A 1 100 ? 12.578 15.141 12.195 1 97.81 100 ALA A C 1
ATOM 741 O O . ALA A 1 100 ? 13.578 15.844 12.375 1 97.81 100 ALA A O 1
ATOM 742 N N . ALA A 1 101 ? 12.172 14.758 11.016 1 97.06 101 ALA A N 1
ATOM 743 C CA . ALA A 1 101 ? 12.93 15.062 9.805 1 97.06 101 ALA A CA 1
ATOM 744 C C . ALA A 1 101 ? 12.594 16.469 9.289 1 97.06 101 ALA A C 1
ATOM 746 O O . ALA A 1 101 ? 13.141 16.906 8.281 1 97.06 101 ALA A O 1
ATOM 747 N N . GLY A 1 102 ? 11.609 17.125 9.938 1 96.69 102 GLY A N 1
ATOM 748 C CA . GLY A 1 102 ? 11.367 18.516 9.625 1 96.69 102 GLY A CA 1
ATOM 749 C C . GLY A 1 102 ? 10.141 18.719 8.75 1 96.69 102 GLY A C 1
ATOM 750 O O . GLY A 1 102 ? 9.969 19.781 8.148 1 96.69 102 GLY A O 1
ATOM 751 N N . ALA A 1 103 ? 9.328 17.719 8.625 1 98.25 103 ALA A N 1
ATOM 752 C CA . ALA A 1 103 ? 8.094 17.891 7.852 1 98.25 103 ALA A CA 1
ATOM 753 C C . ALA A 1 103 ? 7.258 19.047 8.398 1 98.25 103 ALA A C 1
ATOM 755 O O . ALA A 1 103 ? 7.211 19.266 9.609 1 98.25 103 ALA A O 1
ATOM 756 N N . ASP A 1 104 ? 6.555 19.797 7.52 1 98.5 104 ASP A N 1
ATOM 757 C CA . ASP A 1 104 ? 5.715 20.922 7.891 1 98.5 104 ASP A CA 1
ATOM 758 C C . ASP A 1 104 ? 4.387 20.453 8.484 1 98.5 104 ASP A C 1
ATOM 760 O O . ASP A 1 104 ? 3.48 20.047 7.75 1 98.5 104 ASP A O 1
ATOM 764 N N . VAL A 1 105 ? 4.215 20.531 9.758 1 98.56 105 VAL A N 1
ATOM 765 C CA . VAL A 1 105 ? 3.041 20.047 10.484 1 98.56 105 VAL A CA 1
ATOM 766 C C . VAL A 1 105 ? 1.831 20.922 10.133 1 98.56 105 VAL A C 1
ATOM 768 O O . VAL A 1 105 ? 0.689 20.531 10.391 1 98.56 105 VAL A O 1
ATOM 771 N N . ALA A 1 106 ? 2.061 22.047 9.5 1 98.5 106 ALA A N 1
ATOM 772 C CA . ALA A 1 106 ? 0.978 22.969 9.164 1 98.5 106 ALA A CA 1
ATOM 773 C C . ALA A 1 106 ? 0.567 22.812 7.703 1 98.5 106 ALA A C 1
ATOM 775 O O . ALA A 1 106 ? -0.384 23.453 7.246 1 98.5 106 ALA A O 1
ATOM 776 N N . ALA A 1 107 ? 1.276 22 6.949 1 98.44 107 ALA A N 1
ATOM 777 C CA . ALA A 1 107 ? 0.945 21.812 5.539 1 98.44 107 ALA A CA 1
ATOM 778 C C . ALA A 1 107 ? -0.528 21.438 5.367 1 98.44 107 ALA A C 1
ATOM 780 O O . ALA A 1 107 ? -1.123 20.797 6.238 1 98.44 107 ALA A O 1
ATOM 781 N N . ARG A 1 108 ? -1.104 21.828 4.207 1 98.38 108 ARG A N 1
ATOM 782 C CA . ARG A 1 108 ? -2.525 21.625 3.943 1 98.38 108 ARG A CA 1
ATOM 783 C C . ARG A 1 108 ? -2.734 20.906 2.615 1 98.38 108 ARG A C 1
ATOM 785 O O . ARG A 1 108 ? -1.992 21.125 1.657 1 98.38 108 ARG A O 1
ATOM 792 N N . ASP A 1 109 ? -3.721 20.078 2.613 1 96.31 109 ASP A N 1
ATOM 793 C CA . ASP A 1 109 ? -4.105 19.453 1.35 1 96.31 109 ASP A CA 1
ATOM 794 C C . ASP A 1 109 ? -5.09 20.344 0.584 1 96.31 109 ASP A C 1
ATOM 796 O O . ASP A 1 109 ? -5.242 21.516 0.893 1 96.31 109 ASP A O 1
ATOM 800 N N . LEU A 1 110 ? -5.668 19.812 -0.456 1 94.06 110 LEU A N 1
ATOM 801 C CA . LEU A 1 110 ? -6.527 20.594 -1.333 1 94.06 110 LEU A CA 1
ATOM 802 C C . LEU A 1 110 ? -7.754 21.109 -0.58 1 94.06 110 LEU A C 1
ATOM 804 O O . LEU A 1 110 ? -8.344 22.125 -0.956 1 94.06 110 LEU A O 1
ATOM 808 N N . GLY A 1 111 ? -8.18 20.375 0.428 1 94.62 111 GLY A N 1
ATOM 809 C CA . GLY A 1 111 ? -9.312 20.781 1.243 1 94.62 111 GLY 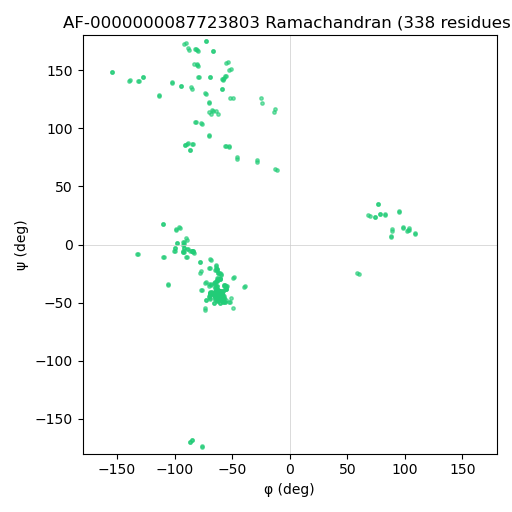A CA 1
ATOM 810 C C . GLY A 1 111 ? -8.914 21.625 2.434 1 94.62 111 GLY A C 1
ATOM 811 O O . GLY A 1 111 ? -9.711 21.828 3.354 1 94.62 111 GLY A O 1
ATOM 812 N N . ASP A 1 112 ? -7.637 21.953 2.463 1 97.19 112 ASP A N 1
ATOM 813 C CA . ASP A 1 112 ? -7.051 22.734 3.545 1 97.19 112 ASP A CA 1
ATOM 814 C C . ASP A 1 112 ? -7.035 21.953 4.852 1 97.19 112 ASP A C 1
ATOM 816 O O . ASP A 1 112 ? -7.137 22.531 5.934 1 97.19 112 ASP A O 1
ATOM 820 N N . ASN A 1 113 ? -7.027 20.688 4.711 1 97.44 113 ASN A N 1
ATOM 821 C CA . ASN A 1 113 ? -6.848 19.844 5.887 1 97.44 113 ASN A CA 1
ATOM 822 C C . ASN A 1 113 ? -5.371 19.641 6.211 1 97.44 113 ASN A C 1
ATOM 824 O O . ASN A 1 113 ? -4.559 19.406 5.312 1 97.44 113 ASN A O 1
ATOM 828 N N . THR A 1 114 ? -5.094 19.766 7.465 1 98.5 114 THR A N 1
ATOM 829 C CA . THR A 1 114 ? -3.766 19.422 7.953 1 98.5 114 THR A CA 1
ATOM 830 C C . THR A 1 114 ? -3.723 17.969 8.398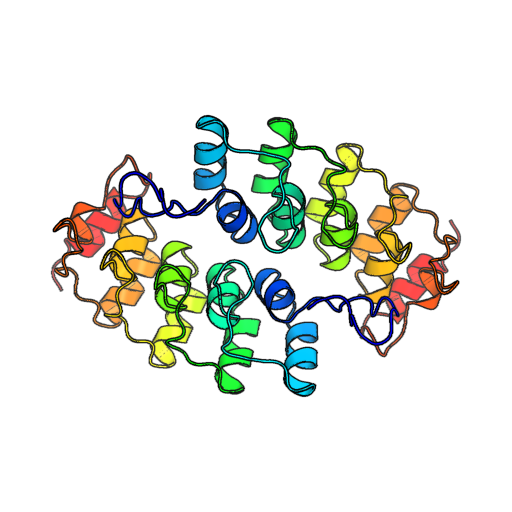 1 98.5 114 THR A C 1
ATOM 832 O O . THR A 1 114 ? -4.754 17.281 8.43 1 98.5 114 THR A O 1
ATOM 835 N N . ALA A 1 115 ? -2.48 17.5 8.734 1 98.69 115 ALA A N 1
ATOM 836 C CA . ALA A 1 115 ? -2.328 16.172 9.312 1 98.69 115 ALA A CA 1
ATOM 837 C C . ALA A 1 115 ? -3.193 16.016 10.562 1 98.69 115 ALA A C 1
ATOM 839 O O . ALA A 1 115 ? -3.793 14.961 10.781 1 98.69 115 ALA A O 1
ATOM 840 N N . LEU A 1 116 ? -3.312 17.047 11.289 1 98.62 116 LEU A N 1
ATOM 841 C CA . LEU A 1 116 ? -4.074 17 12.531 1 98.62 116 LEU A CA 1
ATOM 842 C C . LEU A 1 116 ? -5.562 16.828 12.258 1 98.62 116 LEU A C 1
ATOM 844 O O . LEU A 1 116 ? -6.246 16.094 12.969 1 98.62 116 LEU A O 1
ATOM 848 N N . HIS A 1 117 ? -6.098 17.516 11.25 1 97.94 117 HIS A N 1
ATOM 849 C CA . HIS A 1 117 ? -7.492 17.328 10.867 1 97.94 117 HIS A CA 1
ATOM 850 C C . HIS A 1 117 ? -7.805 15.859 10.617 1 97.94 117 HIS A C 1
ATOM 852 O O . HIS A 1 117 ? -8.758 15.32 11.18 1 97.94 117 HIS A O 1
ATOM 858 N N . TRP A 1 118 ? -6.98 15.281 9.859 1 96.56 118 TRP A N 1
ATOM 859 C CA . TRP A 1 118 ? -7.223 13.898 9.453 1 96.56 118 TRP A CA 1
ATOM 860 C C . TRP A 1 118 ? -7.059 12.945 10.633 1 96.56 118 TRP A C 1
ATOM 862 O O . TRP A 1 118 ? -7.883 12.055 10.836 1 96.56 118 TRP A O 1
ATOM 872 N N . ALA A 1 119 ? -6.016 13.109 11.367 1 97.75 119 ALA A N 1
ATOM 873 C CA . ALA A 1 119 ? -5.793 12.258 12.531 1 97.75 119 ALA A CA 1
ATOM 874 C C . ALA A 1 119 ? -6.965 12.352 13.508 1 97.75 119 ALA A C 1
ATOM 876 O O . ALA A 1 119 ? -7.398 11.336 14.062 1 97.75 119 ALA A O 1
ATOM 877 N N . ALA A 1 120 ? -7.465 13.477 13.695 1 97.5 120 ALA A N 1
ATOM 878 C CA . ALA A 1 120 ? -8.602 13.703 14.586 1 97.5 120 ALA A CA 1
ATOM 879 C C . ALA A 1 120 ? -9.859 13.016 14.055 1 97.5 120 ALA A C 1
ATOM 881 O O . ALA A 1 120 ? -10.539 12.297 14.797 1 97.5 120 ALA A O 1
ATOM 882 N N . MET A 1 121 ? -10.102 13.273 12.852 1 95.12 121 MET A N 1
ATOM 883 C CA . MET A 1 121 ? -11.289 12.711 12.203 1 95.12 121 MET A CA 1
ATOM 884 C C . MET A 1 121 ? -11.289 11.188 12.305 1 95.12 121 MET A C 1
ATOM 886 O O . MET A 1 121 ? -12.328 10.578 12.555 1 95.12 121 MET A O 1
ATOM 890 N N . ARG A 1 122 ? -10.102 10.602 12.219 1 94.25 122 ARG A N 1
ATOM 891 C CA . ARG A 1 122 ? -9.984 9.148 12.156 1 94.25 122 ARG A CA 1
ATOM 892 C C . ARG A 1 122 ? -9.805 8.547 13.547 1 94.25 122 ARG A C 1
ATOM 894 O O . ARG A 1 122 ? -9.719 7.328 13.695 1 94.25 122 ARG A O 1
ATOM 901 N N . GLY A 1 123 ? -9.672 9.391 14.5 1 95.56 123 GLY A N 1
ATOM 902 C CA . GLY A 1 123 ? -9.602 8.922 15.875 1 95.56 123 GLY A CA 1
ATOM 903 C C . GLY A 1 123 ? -8.242 8.359 16.25 1 95.56 123 GLY A C 1
ATOM 904 O O . GLY A 1 123 ? -8.141 7.488 17.109 1 95.56 123 GLY A O 1
ATOM 905 N N . HIS A 1 124 ? -7.215 8.797 15.609 1 96.88 124 HIS A N 1
ATOM 906 C CA . HIS A 1 124 ? -5.867 8.336 15.922 1 96.88 124 HIS A CA 1
ATOM 907 C C . HIS A 1 124 ? -5.27 9.125 17.078 1 96.88 124 HIS A C 1
ATOM 909 O O . HIS A 1 124 ? -4.477 10.047 16.859 1 96.88 124 HIS A O 1
ATOM 915 N N . VAL A 1 125 ? -5.543 8.68 18.25 1 97.81 125 VAL A N 1
ATOM 916 C CA . VAL A 1 125 ? -5.301 9.445 19.469 1 97.81 125 VAL A CA 1
ATOM 917 C C . VAL A 1 125 ? -3.807 9.711 19.625 1 97.81 125 VAL A C 1
ATOM 919 O O . VAL A 1 125 ? -3.395 10.852 19.875 1 97.81 125 VAL A O 1
ATOM 922 N N . GLU A 1 126 ? -3.01 8.719 19.453 1 98.19 126 GLU A N 1
ATOM 923 C CA . GLU A 1 126 ? -1.573 8.883 19.672 1 98.19 126 GLU A CA 1
ATOM 924 C C . GLU A 1 126 ? -0.951 9.758 18.578 1 98.19 126 GLU A C 1
ATOM 926 O O . GLU A 1 126 ? -0.001 10.492 18.844 1 98.19 126 GLU A O 1
ATOM 931 N N . VAL A 1 127 ? -1.472 9.641 17.391 1 98.56 127 VAL A N 1
ATOM 932 C CA . VAL A 1 127 ? -1.004 10.5 16.312 1 98.56 127 VAL A CA 1
ATOM 933 C C . VAL A 1 127 ? -1.37 11.953 16.609 1 98.56 127 VAL A C 1
ATOM 935 O O . VAL A 1 127 ? -0.559 12.859 16.406 1 98.56 127 VAL A O 1
ATOM 938 N N . VAL A 1 128 ? -2.557 12.172 17.062 1 98.38 128 VAL A N 1
ATOM 939 C CA . VAL A 1 128 ? -2.996 13.508 17.453 1 98.38 128 VAL A CA 1
ATOM 940 C C . VAL A 1 128 ? -2.053 14.07 18.516 1 98.38 128 VAL A C 1
ATOM 942 O O . VAL A 1 128 ? -1.586 15.203 18.406 1 98.38 128 VAL A O 1
ATOM 945 N N . ARG A 1 129 ? -1.735 13.305 19.469 1 98.25 129 ARG A N 1
ATOM 946 C CA . ARG A 1 129 ? -0.83 13.734 20.531 1 98.25 129 ARG A CA 1
ATOM 947 C C . ARG A 1 129 ? 0.538 14.109 19.969 1 98.25 129 ARG A C 1
ATOM 949 O O . ARG A 1 129 ? 1.117 15.125 20.359 1 98.25 129 ARG A O 1
ATOM 956 N N . ALA A 1 130 ? 1.015 13.305 19.125 1 98.5 130 ALA A N 1
ATOM 957 C CA . ALA A 1 130 ? 2.328 13.539 18.531 1 98.5 130 ALA A CA 1
ATOM 958 C C . ALA A 1 130 ? 2.346 14.844 17.734 1 98.5 130 ALA A C 1
ATOM 960 O O . ALA A 1 130 ? 3.311 15.609 17.812 1 98.5 130 ALA A O 1
ATOM 961 N N . LEU A 1 131 ? 1.319 15.047 16.984 1 98.62 131 LEU A N 1
ATOM 962 C CA . LEU A 1 131 ? 1.244 16.25 16.156 1 98.62 131 LEU A CA 1
ATOM 963 C C . LEU A 1 131 ? 1.119 17.5 17.031 1 98.62 131 LEU A C 1
ATOM 965 O O . LEU A 1 131 ? 1.762 18.516 16.766 1 98.62 131 LEU A O 1
ATOM 969 N N . LEU A 1 132 ? 0.32 17.422 18.047 1 98.12 132 LEU A N 1
ATOM 970 C CA . LEU A 1 132 ? 0.205 18.531 18.969 1 98.12 132 LEU A CA 1
ATOM 971 C C . LEU A 1 132 ? 1.541 18.812 19.656 1 98.12 132 LEU A C 1
ATOM 973 O O . LEU A 1 132 ? 1.939 19.969 19.797 1 98.12 132 LEU A O 1
ATOM 977 N N . GLY A 1 133 ? 2.148 17.766 20.031 1 97.56 133 GLY A N 1
ATOM 978 C CA . GLY A 1 133 ? 3.467 17.906 20.641 1 97.56 133 GLY A CA 1
ATOM 979 C C . GLY A 1 133 ? 4.477 18.547 19.703 1 97.56 133 GLY A C 1
ATOM 980 O O . GLY A 1 133 ? 5.426 19.203 20.156 1 97.56 133 GLY A O 1
ATOM 981 N N . ALA A 1 134 ? 4.238 18.438 18.453 1 98 134 ALA A N 1
ATOM 982 C CA . ALA A 1 134 ? 5.141 18.984 17.453 1 98 134 ALA A CA 1
ATOM 983 C C . ALA A 1 134 ? 4.723 20.406 17.047 1 98 134 ALA A C 1
ATOM 985 O O . ALA A 1 134 ? 5.328 21 16.156 1 98 134 ALA A O 1
ATOM 986 N N . GLY A 1 135 ? 3.613 20.891 17.656 1 97.56 135 GLY A N 1
ATOM 987 C CA . GLY A 1 135 ? 3.248 22.281 17.453 1 97.56 135 GLY A CA 1
ATOM 988 C C . GLY A 1 135 ? 2.113 22.469 16.469 1 97.56 135 GLY A C 1
ATOM 989 O O . GLY A 1 135 ? 1.878 23.578 15.984 1 97.56 135 GLY A O 1
ATOM 990 N N . ALA A 1 136 ? 1.449 21.422 16.125 1 98.31 136 ALA A N 1
ATOM 991 C CA . ALA A 1 136 ? 0.299 21.562 15.227 1 98.31 136 ALA A CA 1
ATOM 992 C C . ALA A 1 136 ? -0.743 22.5 15.828 1 98.31 136 ALA A C 1
ATOM 994 O O . ALA A 1 136 ? -0.973 22.484 17.047 1 98.31 136 ALA A O 1
ATOM 995 N N . ASP A 1 137 ? -1.378 23.297 15 1 97.81 137 ASP A N 1
ATOM 996 C CA . ASP A 1 137 ? -2.381 24.266 15.414 1 97.81 137 ASP A CA 1
ATOM 997 C C . ASP A 1 137 ? -3.746 23.609 15.602 1 97.81 137 ASP A C 1
ATOM 999 O O . ASP A 1 137 ? -4.414 23.281 14.617 1 97.81 137 ASP A O 1
ATOM 1003 N N . ARG A 1 138 ? -4.203 23.391 16.812 1 96.5 138 ARG A N 1
ATOM 1004 C CA . ARG A 1 138 ? -5.48 22.766 17.125 1 96.5 138 ARG A CA 1
ATOM 1005 C C . ARG A 1 138 ? -6.648 23.594 16.609 1 96.5 138 ARG A C 1
ATOM 1007 O O . ARG A 1 138 ? -7.75 23.078 16.422 1 96.5 138 ARG A O 1
ATOM 1014 N N . GLY A 1 139 ? -6.379 24.875 16.375 1 96.81 139 GLY A N 1
ATOM 1015 C CA . GLY A 1 139 ? -7.449 25.781 15.969 1 96.81 139 GLY A CA 1
ATOM 1016 C C . GLY A 1 139 ? -7.5 26 14.469 1 96.81 139 GLY A C 1
ATOM 1017 O O . GLY A 1 139 ? -8.312 26.781 13.984 1 96.81 139 GLY A O 1
ATOM 1018 N N . ALA A 1 140 ? -6.625 25.359 13.758 1 97.38 14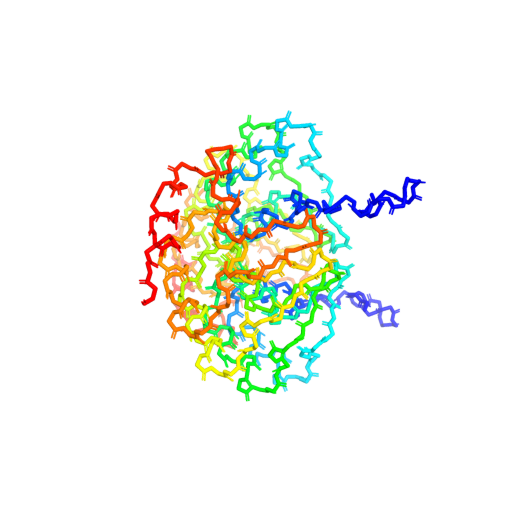0 ALA A N 1
ATOM 1019 C CA . ALA A 1 140 ? -6.625 25.531 12.312 1 97.38 140 ALA A CA 1
ATOM 1020 C C . ALA A 1 140 ? -7.969 25.125 11.711 1 97.38 140 ALA A C 1
ATOM 1022 O O . ALA A 1 140 ? -8.508 24.062 12.039 1 97.38 140 ALA A O 1
ATOM 1023 N N . ALA A 1 141 ? -8.516 25.938 10.82 1 98 141 ALA A N 1
ATOM 1024 C CA . ALA A 1 141 ? -9.766 25.609 10.141 1 98 141 ALA A CA 1
ATOM 1025 C C . ALA A 1 141 ? -9.5 25.125 8.719 1 98 141 ALA A C 1
ATOM 1027 O O . ALA A 1 141 ? -8.625 25.641 8.031 1 98 141 ALA A O 1
ATOM 1028 N N . ASN A 1 142 ? -10.219 24.141 8.328 1 96.94 142 ASN A N 1
ATOM 1029 C CA . ASN A 1 142 ? -10.102 23.703 6.941 1 96.94 142 ASN A CA 1
ATOM 1030 C C . ASN A 1 142 ? -11 24.516 6.016 1 96.94 142 ASN A C 1
ATOM 1032 O O . ASN A 1 142 ? -11.5 25.578 6.395 1 96.94 142 ASN A O 1
ATOM 1036 N N . ARG A 1 143 ? -11.172 24.094 4.812 1 96.19 143 ARG A N 1
ATOM 1037 C CA . ARG A 1 143 ? -11.922 24.844 3.807 1 96.19 143 ARG A CA 1
ATOM 1038 C C . ARG A 1 143 ? -13.383 25 4.215 1 96.19 143 ARG A C 1
ATOM 1040 O O . ARG A 1 143 ? -14.023 25.984 3.879 1 96.19 143 ARG A O 1
ATOM 1047 N N . GLN A 1 144 ? -13.914 24.062 4.914 1 95.69 144 GLN A N 1
ATOM 1048 C CA . GLN A 1 144 ? -15.297 24.094 5.371 1 95.69 144 GLN A CA 1
ATOM 1049 C C . GLN A 1 144 ? -15.438 24.875 6.672 1 95.69 144 GLN A C 1
ATOM 1051 O O . GLN A 1 144 ? -16.531 24.969 7.234 1 95.69 144 GLN A O 1
ATOM 1056 N N . GLY A 1 145 ? -14.336 25.281 7.23 1 96.94 145 GLY A N 1
ATOM 1057 C CA . GLY A 1 145 ? -14.352 26.047 8.477 1 96.94 145 GLY A CA 1
ATOM 1058 C C . GLY A 1 145 ? -14.312 25.172 9.711 1 96.94 145 GLY A C 1
ATOM 1059 O O . GLY A 1 145 ? -14.562 25.641 10.82 1 96.94 145 GLY A O 1
ATOM 1060 N N . GLU A 1 146 ? -14 23.922 9.5 1 97.38 146 GLU A N 1
ATOM 1061 C CA . GLU A 1 146 ? -13.977 22.984 10.617 1 97.38 146 GLU A CA 1
ATOM 1062 C C . GLU A 1 146 ? -12.57 22.844 11.195 1 97.38 146 GLU A C 1
ATOM 1064 O O . GLU A 1 146 ? -11.594 22.766 10.453 1 97.38 146 GLU A O 1
ATOM 1069 N N . THR A 1 147 ? -12.547 22.844 12.508 1 97.75 147 THR A N 1
ATOM 1070 C CA . THR A 1 147 ? -11.297 22.578 13.203 1 97.75 147 THR A CA 1
ATOM 1071 C C . THR A 1 147 ? -11.109 21.078 13.422 1 97.75 147 THR A C 1
ATOM 1073 O O . THR A 1 147 ? -12.047 20.297 13.227 1 97.75 147 THR A O 1
ATOM 1076 N N . PRO A 1 148 ? -9.867 20.656 13.852 1 98 148 PRO A N 1
ATOM 1077 C CA . PRO A 1 148 ? -9.703 19.25 14.195 1 98 148 PRO A CA 1
ATOM 1078 C C . PRO A 1 148 ? -10.695 18.781 15.25 1 98 148 PRO A C 1
ATOM 1080 O O . PRO A 1 148 ? -11.242 17.672 15.148 1 98 148 PRO A O 1
ATOM 1083 N N . LEU A 1 149 ? -10.977 19.594 16.203 1 96.88 149 LEU A N 1
ATOM 1084 C CA . LEU A 1 149 ? -11.938 19.266 17.25 1 96.88 149 LEU A CA 1
ATOM 1085 C C . LEU A 1 149 ? -13.32 19.031 16.672 1 96.88 149 LEU A C 1
ATOM 1087 O O . LEU A 1 149 ? -14.039 18.125 17.078 1 96.88 149 LEU A O 1
ATOM 1091 N N . ASP A 1 150 ? -13.695 19.844 15.703 1 96.38 150 ASP A N 1
ATOM 1092 C CA . ASP A 1 150 ? -15.008 19.75 15.062 1 96.38 150 ASP A CA 1
ATOM 1093 C C . ASP A 1 150 ? -15.148 18.422 14.312 1 96.38 150 ASP A C 1
ATOM 1095 O O . ASP A 1 150 ? -16.266 17.938 14.094 1 96.38 150 ASP A O 1
ATOM 1099 N N . LEU A 1 151 ? -14.047 17.828 13.969 1 95.75 151 LEU A N 1
ATOM 1100 C CA . LEU A 1 151 ? -14.078 16.625 13.141 1 95.75 151 LEU A CA 1
ATOM 1101 C C . LEU A 1 151 ? -14.148 15.375 14.008 1 95.75 151 LEU A C 1
ATOM 1103 O O . LEU A 1 151 ? -14.352 14.273 13.5 1 95.75 151 LEU A O 1
ATOM 1107 N N . CYS A 1 152 ? -13.961 15.508 15.266 1 95.81 152 CYS A N 1
ATOM 1108 C CA . CYS A 1 152 ? -14.141 14.383 16.172 1 95.81 152 CYS A CA 1
ATOM 1109 C C . CYS A 1 152 ? -15.609 14.008 16.297 1 95.81 152 CYS A C 1
ATOM 1111 O O . CYS A 1 152 ? -16.328 14.531 17.156 1 95.81 152 CYS A O 1
ATOM 1113 N N . ASP A 1 153 ? -16.016 13.078 15.5 1 93.81 153 ASP A N 1
ATOM 1114 C CA . ASP A 1 153 ? -17.422 12.711 15.383 1 93.81 153 ASP A CA 1
ATOM 1115 C C . ASP A 1 153 ? -17.594 11.195 15.289 1 93.81 153 ASP A C 1
ATOM 1117 O O . ASP A 1 153 ? -16.797 10.516 14.641 1 93.81 153 ASP A O 1
ATOM 1121 N N . PRO A 1 154 ? -18.656 10.711 15.961 1 90.88 154 PRO A N 1
ATOM 1122 C CA . PRO A 1 154 ? -18.891 9.266 15.969 1 90.88 154 PRO A CA 1
ATOM 1123 C C . PRO A 1 154 ? -19.094 8.695 14.57 1 90.88 154 PRO A C 1
ATOM 1125 O O . PRO A 1 154 ? -18.891 7.496 14.352 1 90.88 154 PRO A O 1
ATOM 1128 N N . GLN A 1 155 ? -19.516 9.461 13.727 1 86.12 155 GLN A N 1
ATOM 1129 C CA . GLN A 1 155 ? -19.75 8.977 12.367 1 86.12 155 GLN A CA 1
ATOM 1130 C C . GLN A 1 155 ? -18.453 8.523 11.703 1 86.12 155 GLN A C 1
ATOM 1132 O O . GLN A 1 155 ? -18.469 7.711 10.773 1 86.12 155 GLN A O 1
ATOM 1137 N N . TRP A 1 156 ? -17.344 9 12.203 1 83.62 156 TRP A N 1
ATOM 1138 C CA . TRP A 1 156 ? -16.078 8.742 11.523 1 83.62 156 TRP A CA 1
ATOM 1139 C C . TRP A 1 156 ? -15.266 7.695 12.273 1 83.62 156 TRP A C 1
ATOM 1141 O O . TRP A 1 156 ? -14.5 6.945 11.664 1 83.62 156 TRP A O 1
ATOM 1151 N N . SER A 1 157 ? -15.406 7.754 13.555 1 87.88 157 SER A N 1
ATOM 1152 C CA . SER A 1 157 ? -14.57 6.859 14.352 1 87.88 157 SER A CA 1
ATOM 1153 C C . SER A 1 157 ? -15.227 6.559 15.695 1 87.88 157 SER A C 1
ATOM 1155 O O . SER A 1 157 ? -15.836 7.438 16.312 1 87.88 157 SER A O 1
ATOM 1157 N N . LEU A 1 158 ? -14.984 5.422 16.172 1 86.88 158 LEU A N 1
ATOM 1158 C CA . LEU A 1 158 ? -15.469 5.047 17.5 1 86.88 158 LEU A CA 1
ATOM 1159 C C . LEU A 1 158 ? -14.602 5.664 18.578 1 86.88 158 LEU A C 1
ATOM 1161 O O . LEU A 1 158 ? -15.016 5.738 19.75 1 86.88 158 LEU A O 1
ATOM 1165 N N . SER A 1 159 ? -13.453 6.133 18.219 1 92.31 159 SER A N 1
ATOM 1166 C CA . SER A 1 159 ? -12.516 6.672 19.203 1 92.31 159 SER A CA 1
ATOM 1167 C C . SER A 1 159 ? -12.586 8.195 19.25 1 92.31 159 SER A C 1
ATOM 1169 O O . SER A 1 159 ? -11.688 8.844 19.797 1 92.31 159 SER A O 1
ATOM 1171 N N . TRP A 1 160 ? -13.602 8.633 18.641 1 92.81 160 TRP A N 1
ATOM 1172 C CA . TRP A 1 160 ? -13.711 10.086 18.5 1 92.81 160 TRP A CA 1
ATOM 1173 C C . TRP A 1 160 ? -13.656 10.773 19.859 1 92.81 160 TRP A C 1
ATOM 1175 O O . TRP A 1 160 ? -13.094 11.867 19.984 1 92.81 160 TRP A O 1
ATOM 1185 N N . LYS A 1 161 ? -14.172 10.227 20.922 1 94.75 161 LYS A N 1
ATOM 1186 C CA . LYS A 1 161 ? -14.195 10.852 22.234 1 94.75 161 LYS A CA 1
ATOM 1187 C C . LYS A 1 161 ? -12.789 11.031 22.797 1 94.75 161 LYS A C 1
ATOM 1189 O O . LYS A 1 161 ? -12.508 12.016 23.469 1 94.75 161 LYS A O 1
ATOM 1194 N N . PHE A 1 162 ? -11.984 10.117 22.531 1 95.38 162 PHE A N 1
ATOM 1195 C CA . PHE A 1 162 ? -10.625 10.18 23.031 1 95.38 162 PHE A CA 1
ATOM 1196 C C . PHE A 1 162 ? -9.828 11.273 22.344 1 95.38 162 PHE A C 1
ATOM 1198 O O . PHE A 1 162 ? -9.109 12.039 22.984 1 95.38 162 PHE A O 1
ATOM 1205 N N . THR A 1 163 ? -9.977 11.336 20.969 1 96 163 THR A N 1
ATOM 1206 C CA . THR A 1 163 ? -9.297 12.414 20.25 1 96 163 THR A CA 1
ATOM 1207 C C . THR A 1 163 ? -9.852 13.773 20.672 1 96 163 THR A C 1
ATOM 1209 O O . THR A 1 163 ? -9.102 14.75 20.797 1 96 163 THR A O 1
ATOM 1212 N N . ARG A 1 164 ? -11.109 13.805 20.859 1 96.06 164 ARG A N 1
ATOM 1213 C CA . ARG A 1 164 ? -11.742 15.047 21.312 1 96.06 164 ARG A CA 1
ATOM 1214 C C . ARG A 1 164 ? -11.18 15.5 22.641 1 96.06 164 ARG A C 1
ATOM 1216 O O . ARG A 1 164 ? -10.898 16.688 22.844 1 96.06 164 ARG A O 1
ATOM 1223 N N . GLU A 1 165 ? -11.062 14.633 23.547 1 96.25 165 GLU A N 1
ATOM 1224 C CA . GLU A 1 165 ? -10.516 14.953 24.859 1 96.25 165 GLU A CA 1
ATOM 1225 C C . GLU A 1 165 ? -9.102 15.508 24.766 1 96.25 165 GLU A C 1
ATOM 1227 O O . GLU A 1 165 ? -8.758 16.484 25.438 1 96.25 165 GLU A O 1
ATOM 1232 N N . VAL A 1 166 ? -8.273 14.93 23.969 1 96.31 166 VAL A N 1
ATOM 1233 C CA . VAL A 1 166 ? -6.891 15.359 23.797 1 96.31 166 VAL A CA 1
ATOM 1234 C C . VAL A 1 166 ? -6.852 16.75 23.172 1 96.31 166 VAL A C 1
ATOM 1236 O O . VAL A 1 166 ? -6.086 17.609 23.625 1 96.31 166 VAL A O 1
ATOM 1239 N N . LEU A 1 167 ? -7.699 16.953 22.234 1 95.88 167 LEU A N 1
ATOM 1240 C CA . LEU A 1 167 ? -7.711 18.219 21.516 1 95.88 167 LEU A CA 1
ATOM 1241 C C . LEU A 1 167 ? -8.297 19.328 22.375 1 95.88 167 LEU A C 1
ATOM 1243 O O . LEU A 1 167 ? -7.906 20.484 22.234 1 95.88 167 LEU A O 1
ATOM 1247 N N . ALA A 1 168 ? -9.234 18.938 23.188 1 93.5 168 ALA A N 1
ATOM 1248 C CA . ALA A 1 168 ? -9.898 19.922 24.062 1 93.5 168 ALA A CA 1
ATOM 1249 C C . ALA A 1 168 ? -9.023 20.281 25.25 1 93.5 168 ALA A C 1
ATOM 1251 O O . ALA A 1 168 ? -9.211 21.344 25.859 1 93.5 168 ALA A O 1
ATOM 1252 N N . ALA A 1 169 ? -8.156 19.344 25.5 1 87.25 169 ALA A N 1
ATOM 1253 C CA . ALA A 1 169 ? -7.297 19.578 26.656 1 87.25 169 ALA A CA 1
ATOM 1254 C C . ALA A 1 169 ? -6.348 20.75 26.406 1 87.25 169 ALA A C 1
ATOM 1256 O O . ALA A 1 169 ? -5.875 20.938 25.281 1 87.25 169 ALA A O 1
ATOM 1257 N N . ALA A 1 170 ? -6.535 21.703 27.141 1 66.69 170 ALA A N 1
ATOM 1258 C CA . ALA A 1 170 ? -5.738 22.922 27.062 1 66.69 170 ALA A CA 1
ATOM 1259 C C . ALA A 1 170 ? -4.246 22.609 27.109 1 66.69 170 ALA A C 1
ATOM 1261 O O . ALA A 1 170 ? -3.832 21.625 27.734 1 66.69 170 ALA A O 1
ATOM 1262 N N . ALA A 1 171 ? -3.543 23.172 26.031 1 56.03 171 ALA A N 1
ATOM 1263 C CA . ALA A 1 171 ? -2.086 23.156 26.141 1 56.03 171 ALA A CA 1
ATOM 1264 C C . ALA A 1 171 ? -1.624 23.781 27.453 1 56.03 171 ALA A C 1
ATOM 1266 O O . ALA A 1 171 ? -2.311 24.641 28.016 1 56.03 171 ALA A O 1
ATOM 1267 N N . MET B 1 1 ? -13.336 9.227 -12.508 1 28.48 1 MET B N 1
ATOM 1268 C CA . MET B 1 1 ? -12.586 10.477 -12.602 1 28.48 1 MET B CA 1
ATOM 1269 C C . MET B 1 1 ? -12.609 11.227 -11.281 1 28.48 1 MET B C 1
ATOM 1271 O O . MET B 1 1 ? -13.672 11.445 -10.703 1 28.48 1 MET B O 1
ATOM 1275 N N . PRO B 1 2 ? -11.562 11.438 -10.484 1 37.19 2 PRO B N 1
ATOM 1276 C CA . PRO B 1 2 ? -11.711 11.898 -9.102 1 37.19 2 PRO B CA 1
ATOM 1277 C C . PRO B 1 2 ? -12.594 13.133 -8.984 1 37.19 2 PRO B C 1
ATOM 1279 O O . PRO B 1 2 ? -12.875 13.594 -7.875 1 37.19 2 PRO B O 1
ATOM 1282 N N . PHE B 1 3 ? -12.352 14.078 -9.844 1 32.06 3 PHE B N 1
ATOM 1283 C CA . PHE B 1 3 ? -13.219 15.25 -9.938 1 32.06 3 PHE B CA 1
ATOM 1284 C C . PHE B 1 3 ? -14.578 14.867 -10.523 1 32.06 3 PHE B C 1
ATOM 1286 O O . PHE B 1 3 ? -14.656 14.047 -11.438 1 32.06 3 PHE B O 1
ATOM 1293 N N . ASP B 1 4 ? -15.508 14.992 -9.719 1 35.56 4 ASP B N 1
ATOM 1294 C CA . ASP B 1 4 ? -16.75 15.07 -10.461 1 35.56 4 ASP B CA 1
ATOM 1295 C C . ASP B 1 4 ? -16.688 16.156 -11.539 1 35.56 4 ASP B C 1
ATOM 1297 O O . ASP B 1 4 ? -16.672 17.344 -11.227 1 35.56 4 ASP B O 1
ATOM 1301 N N . LEU B 1 5 ? -16.188 15.898 -12.656 1 34.91 5 LEU B N 1
ATOM 1302 C CA . LEU B 1 5 ? -16.203 16.859 -13.758 1 34.91 5 LEU B CA 1
ATOM 1303 C C . LEU B 1 5 ? -17.531 17.594 -13.82 1 34.91 5 LEU B C 1
ATOM 1305 O O . LEU B 1 5 ? -17.609 18.688 -14.398 1 34.91 5 LEU B O 1
ATOM 1309 N N . LEU B 1 6 ? -18.625 17.016 -13.562 1 35 6 LEU B N 1
ATOM 1310 C CA . LEU B 1 6 ? -19.906 17.672 -13.844 1 35 6 LEU B CA 1
ATOM 1311 C C . LEU B 1 6 ? -20.172 18.797 -12.836 1 35 6 LEU B C 1
ATOM 1313 O O . LEU B 1 6 ? -20.578 19.891 -13.211 1 35 6 LEU B O 1
ATOM 1317 N N . THR B 1 7 ? -20.141 18.484 -11.477 1 42.19 7 THR B N 1
ATOM 1318 C CA . THR B 1 7 ? -20.656 19.5 -10.562 1 42.19 7 THR B CA 1
ATOM 1319 C C . THR B 1 7 ? -19.516 20.344 -10 1 42.19 7 THR B C 1
ATOM 1321 O O . THR B 1 7 ? -19.75 21.375 -9.367 1 42.19 7 THR B O 1
ATOM 1324 N N . GLY B 1 8 ? -18.281 20.438 -10.438 1 37.78 8 GLY B N 1
ATOM 1325 C CA . GLY B 1 8 ? -17.141 21.25 -10.047 1 37.78 8 GLY B CA 1
ATOM 1326 C C . GLY B 1 8 ? -16.734 21.062 -8.602 1 37.78 8 GLY B C 1
ATOM 1327 O O . GLY B 1 8 ? -15.977 21.875 -8.055 1 37.78 8 GLY B O 1
ATOM 1328 N N . VAL B 1 9 ? -17.719 20.609 -7.742 1 37.19 9 VAL B N 1
ATOM 1329 C CA . VAL B 1 9 ? -17.469 20.516 -6.309 1 37.19 9 VAL B CA 1
ATOM 1330 C C . VAL B 1 9 ? -16.375 19.5 -6.043 1 37.19 9 VAL B C 1
ATOM 1332 O O . VAL B 1 9 ? -16.328 18.438 -6.668 1 37.19 9 VAL B O 1
ATOM 1335 N N . PHE B 1 10 ? -15.305 20.047 -5.535 1 35.75 10 PHE B N 1
ATOM 1336 C CA . PHE B 1 10 ? -14.281 19.141 -5.02 1 35.75 10 PHE B CA 1
ATOM 1337 C C . PHE B 1 10 ? -14.898 18.047 -4.168 1 35.75 10 PHE B C 1
ATOM 1339 O O . PHE B 1 10 ? -15.539 18.328 -3.154 1 35.75 10 PHE B O 1
ATOM 1346 N N . ILE B 1 11 ? -15.523 17.078 -4.641 1 37.59 11 ILE B N 1
ATOM 1347 C CA . ILE B 1 11 ? -15.852 15.984 -3.732 1 37.59 11 ILE B CA 1
ATOM 1348 C C . ILE B 1 11 ? -14.57 15.453 -3.088 1 37.59 11 ILE B C 1
ATOM 1350 O O . ILE B 1 11 ? -13.625 15.078 -3.787 1 37.59 11 ILE B O 1
ATOM 1354 N N . PRO B 1 12 ? -14.18 16.094 -2.055 1 41 12 PRO B N 1
ATOM 1355 C CA . PRO B 1 12 ? -13.062 15.367 -1.459 1 41 12 PRO B CA 1
ATOM 1356 C C . PRO B 1 12 ? -12.906 13.953 -2.025 1 41 12 PRO B C 1
ATOM 1358 O O . PRO B 1 12 ? -13.852 13.164 -1.996 1 41 12 PRO B O 1
ATOM 1361 N N . GLU B 1 13 ? -12.633 13.898 -3.139 1 43.28 13 GLU B N 1
ATOM 1362 C CA . GLU B 1 13 ? -12.461 12.602 -3.781 1 43.28 13 GLU B CA 1
ATOM 1363 C C . GLU B 1 13 ? -11.992 11.547 -2.779 1 43.28 13 GLU B C 1
ATOM 1365 O O . GLU B 1 13 ? -10.938 11.688 -2.164 1 43.28 13 GLU B O 1
ATOM 1370 N N . LYS B 1 14 ? -12.961 11.258 -1.984 1 47.22 14 LYS B N 1
ATOM 1371 C CA . LYS B 1 14 ? -12.844 10.047 -1.175 1 47.22 14 LYS B CA 1
ATOM 1372 C C . LYS B 1 14 ? -11.695 9.172 -1.668 1 47.22 14 LYS B C 1
ATOM 1374 O O . LYS B 1 14 ? -11.398 9.141 -2.865 1 47.22 14 LYS B O 1
ATOM 1379 N N . SER B 1 15 ? -10.844 9.141 -0.674 1 56.5 15 SER B N 1
ATOM 1380 C CA . SER B 1 15 ? -10.031 7.973 -0.993 1 56.5 15 SER B CA 1
ATOM 1381 C C . SER B 1 15 ? -10.797 6.984 -1.864 1 56.5 15 SER B C 1
ATOM 1383 O O . SER B 1 15 ? -12.023 6.922 -1.809 1 56.5 15 SER B O 1
ATOM 1385 N N . ASN B 1 16 ? -10.273 6.582 -2.988 1 80.69 16 ASN B N 1
ATOM 1386 C CA . ASN B 1 16 ? -10.938 5.574 -3.807 1 80.69 16 ASN B CA 1
ATOM 1387 C C . ASN B 1 16 ? -10.617 4.164 -3.326 1 80.69 16 ASN B C 1
ATOM 1389 O O . ASN B 1 16 ? -9.773 3.977 -2.445 1 80.69 16 ASN B O 1
ATOM 1393 N N . VAL B 1 17 ? -11.508 3.279 -3.633 1 91.62 17 VAL B N 1
ATOM 1394 C CA . VAL B 1 17 ? -11.445 1.905 -3.145 1 91.62 17 VAL B CA 1
ATOM 1395 C C . VAL B 1 17 ? -10.047 1.333 -3.389 1 91.62 17 VAL B C 1
ATOM 1397 O O . VAL B 1 17 ? -9.516 0.599 -2.553 1 91.62 17 VAL B O 1
ATOM 1400 N N . TRP B 1 18 ? -9.367 1.792 -4.383 1 93.75 18 TRP B N 1
ATOM 1401 C CA . TRP B 1 18 ? -8.047 1.277 -4.711 1 93.75 18 TRP B CA 1
ATOM 1402 C C . TRP B 1 18 ? -7.012 1.74 -3.688 1 93.75 18 TRP B C 1
ATOM 1404 O O . TRP B 1 18 ? -6.273 0.926 -3.127 1 93.75 18 TRP B O 1
ATOM 1414 N N . ARG B 1 19 ? -7.023 2.988 -3.393 1 89.88 19 ARG B N 1
ATOM 1415 C CA . ARG B 1 19 ? -6.086 3.539 -2.42 1 89.88 19 ARG B CA 1
ATOM 1416 C C . ARG B 1 19 ? -6.328 2.953 -1.034 1 89.88 19 ARG B C 1
ATOM 1418 O O . ARG B 1 19 ? -5.379 2.631 -0.315 1 89.88 19 ARG B O 1
ATOM 1425 N N . ASP B 1 20 ? -7.562 2.854 -0.677 1 92.06 20 ASP B N 1
ATOM 1426 C CA . ASP B 1 20 ? -7.895 2.312 0.638 1 92.06 20 ASP B CA 1
ATOM 1427 C C . ASP B 1 20 ? -7.492 0.842 0.742 1 92.06 20 ASP B C 1
ATOM 1429 O O . ASP B 1 20 ? -7.109 0.372 1.815 1 92.06 20 ASP B O 1
ATOM 1433 N N . CYS B 1 21 ? -7.566 0.123 -0.349 1 95.06 21 CYS B N 1
ATOM 1434 C CA . CYS B 1 21 ? -7.086 -1.253 -0.381 1 95.06 21 CYS B CA 1
ATOM 1435 C C . CYS B 1 21 ? -5.566 -1.303 -0.252 1 95.06 21 CYS B C 1
ATOM 1437 O O . CYS B 1 21 ? -5.031 -2.131 0.485 1 95.06 21 CYS B O 1
ATOM 1439 N N . CYS B 1 22 ? -4.949 -0.387 -0.936 1 93.06 22 CYS B N 1
ATOM 1440 C CA . CYS B 1 22 ? -3.496 -0.309 -0.893 1 93.06 22 CYS B CA 1
ATOM 1441 C C . CYS B 1 22 ? -3.008 -0.006 0.519 1 93.06 22 CYS B C 1
ATOM 1443 O O . CYS B 1 22 ? -2.025 -0.59 0.979 1 93.06 22 CYS B O 1
ATOM 1445 N N . ASP B 1 23 ? -3.736 0.843 1.181 1 91.88 23 ASP B N 1
ATOM 1446 C CA . ASP B 1 23 ? -3.289 1.325 2.484 1 91.88 23 ASP B CA 1
ATOM 1447 C C . ASP B 1 23 ? -3.852 0.461 3.611 1 91.88 23 ASP B C 1
ATOM 1449 O O . ASP B 1 23 ? -3.518 0.663 4.781 1 91.88 23 ASP B O 1
ATOM 1453 N N . GLY B 1 24 ? -4.727 -0.459 3.275 1 93.38 24 GLY B N 1
ATOM 1454 C CA . GLY B 1 24 ? -5.266 -1.381 4.262 1 93.38 24 GLY B CA 1
ATOM 1455 C C . GLY B 1 24 ? -6.316 -0.75 5.156 1 93.38 24 GLY B C 1
ATOM 1456 O O . GLY B 1 24 ? -6.422 -1.092 6.336 1 93.38 24 GLY B O 1
ATOM 1457 N N . MET B 1 25 ? -7.074 0.131 4.605 1 91.38 25 MET B N 1
ATOM 1458 C CA . MET B 1 25 ? -8.078 0.847 5.387 1 91.38 25 MET B CA 1
ATOM 1459 C C . MET B 1 25 ? -9.414 0.114 5.359 1 91.38 25 MET B C 1
ATOM 1461 O O . MET B 1 25 ? -10.32 0.489 4.605 1 91.38 25 MET B O 1
ATOM 1465 N N . LEU B 1 26 ? -9.586 -0.855 6.258 1 93.75 26 LEU B N 1
ATOM 1466 C CA . LEU B 1 26 ? -10.703 -1.788 6.262 1 93.75 26 LEU B CA 1
ATOM 1467 C C . LEU B 1 26 ? -12.031 -1.042 6.336 1 93.75 26 LEU B C 1
ATOM 1469 O O . LEU B 1 26 ? -12.953 -1.32 5.562 1 93.75 26 LEU B O 1
ATOM 1473 N N . ASP B 1 27 ? -12.18 -0.091 7.266 1 89.06 27 ASP B N 1
ATOM 1474 C CA . ASP B 1 27 ? -13.445 0.601 7.484 1 89.06 27 ASP B CA 1
ATOM 1475 C C . ASP B 1 27 ? -13.859 1.395 6.246 1 89.06 27 ASP B C 1
ATOM 1477 O O . ASP B 1 27 ? -15.039 1.44 5.895 1 89.06 27 ASP B O 1
ATOM 1481 N N . TRP B 1 28 ? -12.906 1.935 5.578 1 88.94 28 TRP B N 1
ATOM 1482 C CA . TRP B 1 28 ? -13.211 2.727 4.387 1 88.94 28 TRP B CA 1
ATOM 1483 C C . TRP B 1 28 ? -13.531 1.824 3.201 1 88.94 28 TRP B C 1
ATOM 1485 O O . TRP B 1 28 ? -14.414 2.137 2.4 1 88.94 28 TRP B O 1
ATOM 1495 N N . VAL B 1 29 ? -12.805 0.76 3.109 1 94.44 29 VAL B N 1
ATOM 1496 C CA . VAL B 1 29 ? -13.133 -0.201 2.062 1 94.44 29 VAL B CA 1
ATOM 1497 C C . VAL B 1 29 ? -14.562 -0.703 2.256 1 94.44 29 VAL B C 1
ATOM 1499 O O . VAL B 1 29 ? -15.32 -0.815 1.292 1 94.44 29 VAL B O 1
ATOM 1502 N N . ARG B 1 30 ? -14.906 -0.973 3.486 1 94.44 30 ARG B N 1
ATOM 1503 C CA . ARG B 1 30 ? -16.25 -1.414 3.803 1 94.44 30 ARG B CA 1
ATOM 1504 C C . ARG B 1 30 ? -17.281 -0.38 3.361 1 94.44 30 ARG B C 1
ATOM 1506 O O . ARG B 1 30 ? -18.328 -0.732 2.818 1 94.44 30 ARG B O 1
ATOM 1513 N N . GLU B 1 31 ? -17.016 0.816 3.643 1 88.62 31 GLU B N 1
ATOM 1514 C CA . GLU B 1 31 ? -17.922 1.894 3.254 1 88.62 31 GLU B CA 1
ATOM 1515 C C . GLU B 1 31 ? -18.062 1.976 1.736 1 88.62 31 GLU B C 1
ATOM 1517 O O . GLU B 1 31 ? -19.172 2.129 1.218 1 88.62 31 GLU B O 1
ATOM 1522 N N . HIS B 1 32 ? -16.953 1.937 1.019 1 90.75 32 HIS B N 1
ATOM 1523 C CA . HIS B 1 32 ? -16.984 1.961 -0.44 1 90.75 32 HIS B CA 1
ATOM 1524 C C . HIS B 1 32 ? -17.828 0.81 -0.992 1 90.75 32 HIS B C 1
ATOM 1526 O O . HIS B 1 32 ? -18.609 0.998 -1.927 1 90.75 32 HIS B O 1
ATOM 1532 N N . VAL B 1 33 ? -17.641 -0.381 -0.426 1 93.25 33 VAL B N 1
ATOM 1533 C CA . VAL B 1 33 ? -18.375 -1.568 -0.863 1 93.25 33 VAL B CA 1
ATOM 1534 C C . VAL B 1 33 ? -19.859 -1.377 -0.618 1 93.25 33 VAL B C 1
ATOM 1536 O O . VAL B 1 33 ? -20.688 -1.692 -1.481 1 93.25 33 VAL B O 1
ATOM 1539 N N . ALA B 1 34 ? -20.141 -0.835 0.531 1 91.81 34 ALA B N 1
ATOM 1540 C CA . ALA B 1 34 ? -21.531 -0.585 0.883 1 91.81 34 ALA B CA 1
ATOM 1541 C C . ALA B 1 34 ? -22.172 0.417 -0.075 1 91.81 34 ALA B C 1
ATOM 1543 O O . ALA B 1 34 ? -23.359 0.33 -0.374 1 91.81 34 ALA B O 1
ATOM 1544 N N . GLU B 1 35 ? -21.375 1.317 -0.578 1 90.44 35 GLU B N 1
ATOM 1545 C CA . GLU B 1 35 ? -21.859 2.355 -1.49 1 90.44 35 GLU B CA 1
ATOM 1546 C C . GLU B 1 35 ? -21.922 1.843 -2.926 1 90.44 35 GLU B C 1
ATOM 1548 O O . GLU B 1 35 ? -22.375 2.551 -3.824 1 90.44 35 GLU B O 1
ATOM 1553 N N . GLY B 1 36 ? -21.438 0.674 -3.168 1 91.19 36 GLY B N 1
ATOM 1554 C CA . GLY B 1 36 ? -21.578 0.043 -4.469 1 91.19 36 GLY B CA 1
ATOM 1555 C C . GLY B 1 36 ? -20.375 0.265 -5.367 1 91.19 36 GLY B C 1
ATOM 1556 O O . GLY B 1 36 ? -20.5 0.283 -6.594 1 91.19 36 GLY B O 1
ATOM 1557 N N . CYS B 1 37 ? -19.219 0.434 -4.84 1 88.88 37 CYS B N 1
ATOM 1558 C CA . CYS B 1 37 ? -18.016 0.646 -5.648 1 88.88 37 CYS B CA 1
ATOM 1559 C C . CYS B 1 37 ? -17.672 -0.605 -6.445 1 88.88 37 CYS B C 1
ATOM 1561 O O . CYS B 1 37 ? -18.234 -1.672 -6.215 1 88.88 37 CYS B O 1
ATOM 1563 N N . THR B 1 38 ? -16.75 -0.454 -7.438 1 89.25 38 THR B N 1
ATOM 1564 C CA . THR B 1 38 ? -16.266 -1.585 -8.219 1 89.25 38 THR B CA 1
ATOM 1565 C C . THR B 1 38 ? -15.398 -2.504 -7.367 1 89.25 38 THR B C 1
ATOM 1567 O O . THR B 1 38 ? -14.641 -2.035 -6.516 1 89.25 38 THR B O 1
ATOM 1570 N N . LEU B 1 39 ? -15.484 -3.777 -7.59 1 94.06 39 LEU B N 1
ATOM 1571 C CA . LEU B 1 39 ? -14.672 -4.754 -6.867 1 94.06 39 LEU B CA 1
ATOM 1572 C C . LEU B 1 39 ? -13.617 -5.367 -7.777 1 94.06 39 LEU B C 1
ATOM 1574 O O . LEU B 1 39 ? -12.664 -5.984 -7.301 1 94.06 39 LEU B O 1
ATOM 1578 N N . ASN B 1 40 ? -13.766 -5.094 -9.07 1 95 40 ASN B N 1
ATOM 1579 C CA . ASN B 1 40 ? -12.922 -5.875 -9.961 1 95 40 ASN B CA 1
ATOM 1580 C C . ASN B 1 40 ? -12.219 -4.988 -10.984 1 95 40 ASN B C 1
ATOM 1582 O O . ASN B 1 40 ? -11.336 -5.449 -11.711 1 95 40 ASN B O 1
ATOM 1586 N N . GLU B 1 41 ? -12.586 -3.791 -11.016 1 93.25 41 GLU B N 1
ATOM 1587 C CA . GLU B 1 41 ? -11.953 -2.887 -11.977 1 93.25 41 GLU B CA 1
ATOM 1588 C C . GLU B 1 41 ? -10.594 -2.418 -11.477 1 93.25 41 GLU B C 1
ATOM 1590 O O . GLU B 1 41 ? -10.422 -2.135 -10.289 1 93.25 41 GLU B O 1
ATOM 1595 N N . SER B 1 42 ? -9.617 -2.242 -12.383 1 92.81 42 SER B N 1
ATOM 1596 C CA . SER B 1 42 ? -8.273 -1.802 -12.039 1 92.81 42 SER B CA 1
ATOM 1597 C C . SER B 1 42 ? -8.219 -0.29 -11.852 1 92.81 42 SER B C 1
ATOM 1599 O O . SER B 1 42 ? -9.031 0.442 -12.422 1 92.81 42 SER B O 1
ATOM 1601 N N . ASP B 1 43 ? -7.234 0.093 -11.039 1 89.06 43 ASP B N 1
ATOM 1602 C CA . ASP B 1 43 ? -6.922 1.518 -10.977 1 89.06 43 ASP B CA 1
ATOM 1603 C C . ASP B 1 43 ? -6.137 1.965 -12.203 1 89.06 43 ASP B C 1
ATOM 1605 O O . ASP B 1 43 ? -5.98 1.202 -13.156 1 89.06 43 ASP B O 1
ATOM 1609 N N . LEU B 1 44 ? -5.699 3.207 -12.188 1 85.69 44 LEU B N 1
ATOM 1610 C CA . LEU B 1 44 ? -5.027 3.773 -13.352 1 85.69 44 LEU B CA 1
ATOM 1611 C C . LEU B 1 44 ? -3.662 3.125 -13.562 1 85.69 44 LEU B C 1
ATOM 1613 O O . LEU B 1 44 ? -3.102 3.186 -14.656 1 85.69 44 LEU B O 1
ATOM 1617 N N . CYS B 1 45 ? -3.137 2.51 -12.484 1 84.38 45 CYS B N 1
ATOM 1618 C CA . CYS B 1 45 ? -1.855 1.82 -12.586 1 84.38 45 CYS B CA 1
ATOM 1619 C C . CYS B 1 45 ? -2.049 0.369 -13.008 1 84.38 45 CYS B C 1
ATOM 1621 O O . CYS B 1 45 ? -1.076 -0.369 -13.172 1 84.38 45 CYS B O 1
ATOM 1623 N N . GLY B 1 46 ? -3.318 -0.069 -13.133 1 88.94 46 GLY B N 1
ATOM 1624 C CA . GLY B 1 46 ? -3.59 -1.384 -13.695 1 88.94 46 GLY B CA 1
ATOM 1625 C C . GLY B 1 46 ? -3.836 -2.441 -12.633 1 88.94 46 GLY B C 1
ATOM 1626 O O . GLY B 1 46 ? -3.799 -3.639 -12.922 1 88.94 46 GLY B O 1
ATOM 1627 N N . ASP B 1 47 ? -4.062 -2.049 -11.43 1 93 47 ASP B N 1
ATOM 1628 C CA . ASP B 1 47 ? -4.25 -3.021 -10.359 1 93 47 ASP B CA 1
ATOM 1629 C C . ASP B 1 47 ? -5.68 -2.98 -9.82 1 93 47 ASP B C 1
ATOM 1631 O O . ASP B 1 47 ? -6.172 -1.919 -9.43 1 93 47 ASP B O 1
ATOM 1635 N N . PRO B 1 48 ? -6.305 -4.156 -9.758 1 96.31 48 PRO B N 1
ATOM 1636 C CA . PRO B 1 48 ? -7.621 -4.219 -9.117 1 96.31 48 PRO B CA 1
ATOM 1637 C C . PRO B 1 48 ? -7.531 -4.273 -7.594 1 96.31 48 PRO B C 1
ATOM 1639 O O . PRO B 1 48 ? -6.457 -4.535 -7.043 1 96.31 48 PRO B O 1
ATOM 1642 N N . PRO B 1 49 ? -8.633 -4.074 -6.906 1 96.69 49 PRO B N 1
ATOM 1643 C CA . PRO B 1 49 ? -8.648 -3.916 -5.449 1 96.69 49 PRO B CA 1
ATOM 1644 C C . PRO B 1 49 ? -8.047 -5.113 -4.719 1 96.69 49 PRO B C 1
ATOM 1646 O O . PRO B 1 49 ? -7.211 -4.938 -3.83 1 96.69 49 PRO B O 1
ATOM 1649 N N . LEU B 1 50 ? -8.43 -6.328 -5.129 1 98.25 50 LEU B N 1
ATOM 1650 C CA . LEU B 1 50 ? -7.988 -7.5 -4.391 1 98.25 50 LEU B CA 1
ATOM 1651 C C . LEU B 1 50 ? -6.484 -7.715 -4.559 1 98.25 50 LEU B C 1
ATOM 1653 O O . LEU B 1 50 ? -5.809 -8.164 -3.633 1 98.25 50 LEU B O 1
ATOM 1657 N N . VAL B 1 51 ? -5.957 -7.391 -5.727 1 97.94 51 VAL B N 1
ATOM 1658 C CA . VAL B 1 51 ? -4.52 -7.508 -5.953 1 97.94 51 VAL B CA 1
ATOM 1659 C C . VAL B 1 51 ? -3.775 -6.508 -5.07 1 97.94 51 VAL B C 1
ATOM 1661 O O . VAL B 1 51 ? -2.758 -6.844 -4.461 1 97.94 51 VAL B O 1
ATOM 1664 N N . LEU B 1 52 ? -4.277 -5.301 -4.965 1 96.12 52 LEU B N 1
ATOM 1665 C CA . LEU B 1 52 ? -3.674 -4.266 -4.133 1 96.12 52 LEU B CA 1
ATOM 1666 C C . LEU B 1 52 ? -3.672 -4.676 -2.666 1 96.12 52 LEU B C 1
ATOM 1668 O O . LEU B 1 52 ? -2.643 -4.586 -1.992 1 96.12 52 LEU B O 1
ATOM 1672 N N . ALA B 1 53 ? -4.777 -5.125 -2.182 1 97.75 53 ALA B N 1
ATOM 1673 C CA . ALA B 1 53 ? -4.895 -5.531 -0.784 1 97.75 53 ALA B CA 1
ATOM 1674 C C . ALA B 1 53 ? -3.977 -6.711 -0.477 1 97.75 53 ALA B C 1
ATOM 1676 O O . ALA B 1 53 ? -3.311 -6.734 0.561 1 97.75 53 ALA B O 1
ATOM 1677 N N . ALA B 1 54 ? -3.938 -7.664 -1.362 1 98.31 54 ALA B N 1
ATOM 1678 C CA . ALA B 1 54 ? -3.105 -8.852 -1.185 1 98.31 54 ALA B CA 1
ATOM 1679 C C . ALA B 1 54 ? -1.623 -8.484 -1.185 1 98.31 54 ALA B C 1
ATOM 1681 O O . ALA B 1 54 ? -0.854 -8.992 -0.365 1 98.31 54 ALA B O 1
ATOM 1682 N N . GLY B 1 55 ? -1.277 -7.605 -2.049 1 96.56 55 GLY B N 1
ATOM 1683 C CA . GLY B 1 55 ? 0.11 -7.176 -2.141 1 96.56 55 GLY B CA 1
ATOM 1684 C C . GLY B 1 55 ? 0.596 -6.453 -0.898 1 96.56 55 GLY B C 1
ATOM 1685 O O . GLY B 1 55 ? 1.778 -6.52 -0.557 1 96.56 55 GLY B O 1
ATOM 1686 N N . GLY B 1 56 ? -0.319 -5.781 -0.308 1 94.38 56 GLY B N 1
ATOM 1687 C CA . GLY B 1 56 ? 0.007 -5.07 0.918 1 94.38 56 GLY B CA 1
ATOM 1688 C C . GLY B 1 56 ? -0.097 -5.941 2.158 1 94.38 56 GLY B C 1
ATOM 1689 O O . GLY B 1 56 ? 0.267 -5.512 3.254 1 94.38 56 GLY B O 1
ATOM 1690 N N . GLY B 1 57 ? -0.555 -7.129 1.969 1 96.75 57 GLY B N 1
ATOM 1691 C CA . GLY B 1 57 ? -0.69 -8.039 3.094 1 96.75 57 GLY B CA 1
ATOM 1692 C C . GLY B 1 57 ? -1.856 -7.695 4 1 96.75 57 GLY B C 1
ATOM 1693 O O . GLY B 1 57 ? -1.843 -8.023 5.191 1 96.75 57 GLY B O 1
ATOM 1694 N N . HIS B 1 58 ? -2.84 -7.035 3.553 1 96.88 58 HIS B N 1
ATOM 1695 C CA . HIS B 1 58 ? -3.984 -6.598 4.344 1 96.88 58 HIS B CA 1
ATOM 1696 C C . HIS B 1 58 ? -5.062 -7.676 4.402 1 96.88 58 HIS B C 1
ATOM 1698 O O . HIS B 1 58 ? -6.078 -7.582 3.713 1 96.88 58 HIS B O 1
ATOM 1704 N N . LEU B 1 59 ? -4.859 -8.648 5.293 1 98.56 59 LEU B N 1
ATOM 1705 C CA . LEU B 1 59 ? -5.672 -9.859 5.363 1 98.56 59 LEU B CA 1
ATOM 1706 C C . LEU B 1 59 ? -7.141 -9.516 5.59 1 98.56 59 LEU B C 1
ATOM 1708 O O . LEU B 1 59 ? -8.023 -10.094 4.953 1 98.56 59 LEU B O 1
ATOM 1712 N N . ALA B 1 60 ? -7.395 -8.562 6.453 1 98.25 60 ALA B N 1
ATOM 1713 C CA . ALA B 1 60 ? -8.781 -8.211 6.758 1 98.25 60 ALA B CA 1
ATOM 1714 C C . ALA B 1 60 ? -9.484 -7.652 5.527 1 98.25 60 ALA B C 1
ATOM 1716 O O . ALA B 1 60 ? -10.656 -7.953 5.285 1 98.25 60 ALA B O 1
ATOM 1717 N N . VAL B 1 61 ? -8.789 -6.863 4.777 1 98.06 61 VAL B N 1
ATOM 1718 C CA . VAL B 1 61 ? -9.352 -6.289 3.562 1 98.06 61 VAL B CA 1
ATOM 1719 C C . VAL B 1 61 ? -9.555 -7.383 2.52 1 98.06 61 VAL B C 1
ATOM 1721 O O . VAL B 1 61 ? -10.578 -7.41 1.829 1 98.06 61 VAL B O 1
ATOM 1724 N N . VAL B 1 62 ? -8.617 -8.258 2.406 1 98.75 62 VAL B N 1
ATOM 1725 C CA . VAL B 1 62 ? -8.711 -9.391 1.484 1 98.75 62 VAL B CA 1
ATOM 1726 C C . VAL B 1 62 ? -9.961 -10.211 1.797 1 98.75 62 VAL B C 1
ATOM 1728 O O . VAL B 1 62 ? -10.742 -10.531 0.899 1 98.75 62 VAL B O 1
ATOM 1731 N N . LYS B 1 63 ? -10.141 -10.531 3.041 1 98.75 63 LYS B N 1
ATOM 1732 C CA . LYS B 1 63 ? -11.297 -11.312 3.477 1 98.75 63 LYS B CA 1
ATOM 1733 C C . LYS B 1 63 ? -12.602 -10.609 3.129 1 98.75 63 LYS B C 1
ATOM 1735 O O . LYS B 1 63 ? -13.531 -11.234 2.617 1 98.75 63 LYS B O 1
ATOM 1740 N N . LEU B 1 64 ? -12.664 -9.367 3.396 1 98.25 64 LEU B N 1
ATOM 1741 C CA . LEU B 1 64 ? -13.859 -8.578 3.109 1 98.25 64 LEU B CA 1
ATOM 1742 C C . LEU B 1 64 ? -14.172 -8.586 1.618 1 98.25 64 LEU B C 1
ATOM 1744 O O . LEU B 1 64 ? -15.312 -8.844 1.223 1 98.25 64 LEU B O 1
ATOM 1748 N N . LEU B 1 65 ? -13.172 -8.281 0.785 1 98.25 65 LEU B N 1
ATOM 1749 C CA . LEU B 1 65 ? -13.383 -8.203 -0.656 1 98.25 65 LEU B CA 1
ATOM 1750 C C . LEU B 1 65 ? -13.875 -9.531 -1.208 1 98.25 65 LEU B C 1
ATOM 1752 O O . LEU B 1 65 ? -14.797 -9.57 -2.027 1 98.25 65 LEU B O 1
ATOM 1756 N N . LEU B 1 66 ? -13.289 -10.641 -0.765 1 98.31 66 LEU B N 1
ATOM 1757 C CA . LEU B 1 66 ? -13.727 -11.961 -1.21 1 98.31 66 LEU B CA 1
ATOM 1758 C C . LEU B 1 66 ? -15.164 -12.234 -0.783 1 98.31 66 LEU B C 1
ATOM 1760 O O . LEU B 1 66 ? -15.961 -12.75 -1.569 1 98.31 66 LEU B O 1
ATOM 1764 N N . ALA B 1 67 ? -15.453 -11.914 0.432 1 97.62 67 ALA B N 1
ATOM 1765 C CA . ALA B 1 67 ? -16.797 -12.117 0.962 1 97.62 67 ALA B CA 1
ATOM 1766 C C . ALA B 1 67 ? -17.828 -11.32 0.165 1 97.62 67 ALA B C 1
ATOM 1768 O O . ALA B 1 67 ? -18.984 -11.75 0.021 1 97.62 67 ALA B O 1
ATOM 1769 N N . GLU B 1 68 ? -17.438 -10.203 -0.39 1 97 68 GLU B N 1
ATOM 1770 C CA . GLU B 1 68 ? -18.344 -9.312 -1.108 1 97 68 GLU B CA 1
ATOM 1771 C C . GLU B 1 68 ? -18.375 -9.648 -2.596 1 97 68 GLU B C 1
ATOM 1773 O O . GLU B 1 68 ? -19.062 -8.969 -3.373 1 97 68 GLU B O 1
ATOM 1778 N N . GLY B 1 69 ? -17.562 -10.602 -3.002 1 96.06 69 GLY B N 1
ATOM 1779 C CA . GLY B 1 69 ? -17.734 -11.133 -4.348 1 96.06 69 GLY B CA 1
ATOM 1780 C C . GLY B 1 69 ? -16.609 -10.719 -5.285 1 96.06 69 GLY B C 1
ATOM 1781 O O . GLY B 1 69 ? -16.734 -10.867 -6.504 1 96.06 69 GLY B O 1
ATOM 1782 N N . ALA B 1 70 ? -15.539 -10.117 -4.758 1 97.06 70 ALA B N 1
ATOM 1783 C CA . ALA B 1 70 ? -14.391 -9.852 -5.617 1 97.06 70 ALA B CA 1
ATOM 1784 C C . ALA B 1 70 ? -13.859 -11.133 -6.242 1 97.06 70 ALA B C 1
ATOM 1786 O O . ALA B 1 70 ? -13.812 -12.18 -5.586 1 97.06 70 ALA B O 1
ATOM 1787 N N . GLY B 1 71 ? -13.406 -11.086 -7.555 1 96.19 71 GLY B N 1
ATOM 1788 C CA . GLY B 1 71 ? -12.844 -12.25 -8.211 1 96.19 71 GLY B CA 1
ATOM 1789 C C . GLY B 1 71 ? -11.484 -12.641 -7.672 1 96.19 71 GLY B C 1
ATOM 1790 O O . GLY B 1 71 ? -10.531 -11.867 -7.758 1 96.19 71 GLY B O 1
ATOM 1791 N N . ALA B 1 72 ? -11.406 -13.781 -7.223 1 96.5 72 ALA B N 1
ATOM 1792 C CA . ALA B 1 72 ? -10.148 -14.273 -6.66 1 96.5 72 ALA B CA 1
ATOM 1793 C C . ALA B 1 72 ? -9.055 -14.336 -7.719 1 96.5 72 ALA B C 1
ATOM 1795 O O . ALA B 1 72 ? -7.867 -14.328 -7.395 1 96.5 72 ALA B O 1
ATOM 1796 N N . GLU B 1 73 ? -9.547 -14.305 -9.008 1 97.94 73 GLU B N 1
ATOM 1797 C CA . GLU B 1 73 ? -8.594 -14.477 -10.102 1 97.94 73 GLU B CA 1
ATOM 1798 C C . GLU B 1 73 ? -8.414 -13.172 -10.875 1 97.94 73 GLU B C 1
ATOM 1800 O O . GLU B 1 73 ? -7.988 -13.188 -12.039 1 97.94 73 GLU B O 1
ATOM 1805 N N . GLN B 1 74 ? -8.82 -12.078 -10.258 1 97.19 74 GLN B N 1
ATOM 1806 C CA . GLN B 1 74 ? -8.523 -10.812 -10.914 1 97.19 74 GLN B CA 1
ATOM 1807 C C . GLN B 1 74 ? -7.031 -10.695 -11.234 1 97.19 74 GLN B C 1
ATOM 1809 O O . GLN B 1 74 ? -6.199 -11.328 -10.586 1 97.19 74 GLN B O 1
ATOM 1814 N N . ARG B 1 75 ? -6.73 -9.836 -12.242 1 96.69 75 ARG B N 1
ATOM 1815 C CA . ARG B 1 75 ? -5.348 -9.742 -12.688 1 96.69 75 ARG B CA 1
ATOM 1816 C C . ARG B 1 75 ? -4.898 -8.289 -12.789 1 96.69 75 ARG B C 1
ATOM 1818 O O . ARG B 1 75 ? -5.664 -7.426 -13.211 1 96.69 75 ARG B O 1
ATOM 1825 N N . SER B 1 76 ? -3.719 -8.07 -12.406 1 94.38 76 SER B N 1
ATOM 1826 C CA . SER B 1 76 ? -3.076 -6.793 -12.672 1 94.38 76 SER B CA 1
ATOM 1827 C C . SER B 1 76 ? -2.715 -6.648 -14.148 1 94.38 76 SER B C 1
ATOM 1829 O O . SER B 1 76 ? -2.922 -7.578 -14.93 1 94.38 76 SER B O 1
ATOM 1831 N N . VAL B 1 77 ? -2.248 -5.516 -14.453 1 87.81 77 VAL B N 1
ATOM 1832 C CA . VAL B 1 77 ? -1.841 -5.25 -15.828 1 87.81 77 VAL B CA 1
ATOM 1833 C C . VAL B 1 77 ? -0.704 -6.191 -16.219 1 87.81 77 VAL B C 1
ATOM 1835 O O . VAL B 1 77 ? -0.55 -6.527 -17.391 1 87.81 77 VAL B O 1
ATOM 1838 N N . MET B 1 78 ? 0.051 -6.684 -15.219 1 90.12 78 MET B N 1
ATOM 1839 C CA . MET B 1 78 ? 1.156 -7.602 -15.477 1 90.12 78 MET B CA 1
ATOM 1840 C C . MET B 1 78 ? 0.691 -9.047 -15.391 1 90.12 78 MET B C 1
ATOM 1842 O O . MET B 1 78 ? 1.51 -9.969 -15.391 1 90.12 78 MET B O 1
ATOM 1846 N N . GLY B 1 79 ? -0.572 -9.25 -15.156 1 94.75 79 GLY B N 1
ATOM 1847 C CA . GLY B 1 79 ? -1.131 -10.594 -15.117 1 94.75 79 GLY B CA 1
ATOM 1848 C C . GLY B 1 79 ? -1.046 -11.234 -13.742 1 94.75 79 GLY B C 1
ATOM 1849 O O . GLY B 1 79 ? -1.304 -12.43 -13.594 1 94.75 79 GLY B O 1
ATOM 1850 N N . GLU B 1 80 ? -0.636 -10.508 -12.781 1 96.44 80 GLU B N 1
ATOM 1851 C CA . GLU B 1 80 ? -0.535 -11.055 -11.438 1 96.44 80 GLU B CA 1
ATOM 1852 C C . GLU B 1 80 ? -1.915 -11.242 -10.805 1 96.44 80 GLU B C 1
ATOM 1854 O O . GLU B 1 80 ? -2.754 -10.336 -10.867 1 96.44 80 GLU B O 1
ATOM 1859 N N . THR B 1 81 ? -2.113 -12.414 -10.297 1 98.44 81 THR B N 1
ATOM 1860 C CA . THR B 1 81 ? -3.273 -12.617 -9.438 1 98.44 81 THR B CA 1
ATOM 1861 C C . THR B 1 81 ? -2.986 -12.141 -8.016 1 98.44 81 THR B C 1
ATOM 1863 O O . THR B 1 81 ? -1.835 -11.875 -7.664 1 98.44 81 THR B O 1
ATOM 1866 N N . PRO B 1 82 ? -4.066 -12.047 -7.16 1 98.69 82 PRO B N 1
ATOM 1867 C CA . PRO B 1 82 ? -3.822 -11.734 -5.75 1 98.69 82 PRO B CA 1
ATOM 1868 C C . PRO B 1 82 ? -2.857 -12.719 -5.09 1 98.69 82 PRO B C 1
ATOM 1870 O O . PRO B 1 82 ? -1.973 -12.312 -4.336 1 98.69 82 PRO B O 1
ATOM 1873 N N . LEU B 1 83 ? -2.971 -14 -5.441 1 98.88 83 LEU B N 1
ATOM 1874 C CA . LEU B 1 83 ? -2.094 -15.016 -4.871 1 98.88 83 LEU B CA 1
ATOM 1875 C C . LEU B 1 83 ? -0.648 -14.781 -5.301 1 98.88 83 LEU B C 1
ATOM 1877 O O . LEU B 1 83 ? 0.268 -14.875 -4.48 1 98.88 83 LEU B O 1
ATOM 1881 N N . ILE B 1 84 ? -0.477 -14.492 -6.562 1 98.56 84 ILE B N 1
ATOM 1882 C CA . ILE B 1 84 ? 0.867 -14.258 -7.078 1 98.56 84 ILE B CA 1
ATOM 1883 C C . ILE B 1 84 ? 1.487 -13.055 -6.371 1 98.56 84 ILE B C 1
ATOM 1885 O O . ILE B 1 84 ? 2.619 -13.125 -5.887 1 98.56 84 ILE B O 1
ATOM 1889 N N . ARG B 1 85 ? 0.746 -11.969 -6.258 1 97.5 85 ARG B N 1
ATOM 1890 C CA . ARG B 1 85 ? 1.277 -10.758 -5.629 1 97.5 85 ARG B CA 1
ATOM 1891 C C . ARG B 1 85 ? 1.569 -11 -4.148 1 97.5 85 ARG B C 1
ATOM 1893 O O . ARG B 1 85 ? 2.604 -10.562 -3.639 1 97.5 85 ARG B O 1
ATOM 1900 N N . ALA B 1 86 ? 0.697 -11.617 -3.449 1 98.38 86 ALA B N 1
ATOM 1901 C CA . ALA B 1 86 ? 0.897 -11.914 -2.035 1 98.38 86 ALA B CA 1
ATOM 1902 C C . ALA B 1 86 ? 2.131 -12.789 -1.829 1 98.38 86 ALA B C 1
ATOM 1904 O O . ALA B 1 86 ? 2.906 -12.57 -0.894 1 98.38 86 ALA B O 1
ATOM 1905 N N . ALA B 1 87 ? 2.322 -13.711 -2.674 1 98.5 87 ALA B N 1
ATOM 1906 C CA . ALA B 1 87 ? 3.473 -14.609 -2.586 1 98.5 87 ALA B CA 1
ATOM 1907 C C . ALA B 1 87 ? 4.77 -13.867 -2.891 1 98.5 87 ALA B C 1
ATOM 1909 O O . ALA B 1 87 ? 5.77 -14.039 -2.189 1 98.5 87 ALA B O 1
ATOM 1910 N N . HIS B 1 88 ? 4.637 -13.062 -3.896 1 96.5 88 HIS B N 1
ATOM 1911 C CA . HIS B 1 88 ? 5.789 -12.25 -4.273 1 96.5 88 HIS B CA 1
ATOM 1912 C C . HIS B 1 88 ? 6.27 -11.398 -3.102 1 96.5 88 HIS B C 1
ATOM 1914 O O . HIS B 1 88 ? 7.473 -11.242 -2.898 1 96.5 88 HIS B O 1
ATOM 1920 N N . ASN B 1 89 ? 5.316 -10.992 -2.344 1 95.38 89 ASN B N 1
ATOM 1921 C CA . ASN B 1 89 ? 5.641 -10.047 -1.286 1 95.38 89 ASN B CA 1
ATOM 1922 C C . ASN B 1 89 ? 5.785 -10.742 0.066 1 95.38 89 ASN B C 1
ATOM 1924 O O . ASN B 1 89 ? 6.102 -10.094 1.067 1 95.38 89 ASN B O 1
ATOM 1928 N N . GLY B 1 90 ? 5.547 -11.984 0.102 1 96.69 90 GLY B N 1
ATOM 1929 C CA . GLY B 1 90 ? 5.848 -12.781 1.281 1 96.69 90 GLY B CA 1
ATOM 1930 C C . GLY B 1 90 ? 4.77 -12.703 2.346 1 96.69 90 GLY B C 1
ATOM 1931 O O . GLY B 1 90 ? 5.055 -12.852 3.537 1 96.69 90 GLY B O 1
ATOM 1932 N N . HIS B 1 91 ? 3.568 -12.438 2.02 1 97.81 91 HIS B N 1
ATOM 1933 C CA . HIS B 1 91 ? 2.471 -12.336 2.975 1 97.81 91 HIS B CA 1
ATOM 1934 C C . HIS B 1 91 ? 1.809 -13.688 3.201 1 97.81 91 HIS B C 1
ATOM 1936 O O . HIS B 1 91 ? 0.771 -13.984 2.604 1 97.81 91 HIS B O 1
ATOM 1942 N N . LEU B 1 92 ? 2.375 -14.414 4.133 1 98.69 92 LEU B N 1
ATOM 1943 C CA . LEU B 1 92 ? 2.016 -15.812 4.355 1 98.69 92 LEU B CA 1
ATOM 1944 C C . LEU B 1 92 ? 0.539 -15.945 4.707 1 98.69 92 LEU B C 1
ATOM 1946 O O . LEU B 1 92 ? -0.163 -16.797 4.152 1 98.69 92 LEU B O 1
ATOM 1950 N N . ALA B 1 93 ? 0.046 -15.117 5.594 1 98.75 93 ALA B N 1
ATOM 1951 C CA . ALA B 1 93 ? -1.34 -15.234 6.039 1 98.75 93 ALA B CA 1
ATOM 1952 C C . ALA B 1 93 ? -2.311 -15.016 4.883 1 98.75 93 ALA B C 1
ATOM 1954 O O . ALA B 1 93 ? -3.33 -15.695 4.781 1 98.75 93 ALA B O 1
ATOM 1955 N N . VAL B 1 94 ? -1.96 -14.086 4.059 1 98.81 94 VAL B N 1
ATOM 1956 C CA . VAL B 1 94 ? -2.797 -13.797 2.898 1 98.81 94 VAL B CA 1
ATOM 1957 C C . VAL B 1 94 ? -2.736 -14.961 1.915 1 98.81 94 VAL B C 1
ATOM 1959 O O . VAL B 1 94 ? -3.762 -15.375 1.369 1 98.81 94 VAL B O 1
ATOM 1962 N N . VAL B 1 95 ? -1.567 -15.492 1.672 1 98.88 95 VAL B N 1
ATOM 1963 C CA . VAL B 1 95 ? -1.381 -16.641 0.788 1 98.88 95 VAL B CA 1
ATOM 1964 C C . VAL B 1 95 ? -2.238 -17.812 1.269 1 98.88 95 VAL B C 1
ATOM 1966 O O . VAL B 1 95 ? -2.992 -18.391 0.49 1 98.88 95 VAL B O 1
ATOM 1969 N N . GLU B 1 96 ? -2.146 -18.109 2.49 1 98.81 96 GLU B N 1
ATOM 1970 C CA . GLU B 1 96 ? -2.895 -19.219 3.061 1 98.81 96 GLU B CA 1
ATOM 1971 C C . GLU B 1 96 ? -4.398 -19.016 2.908 1 98.81 96 GLU B C 1
ATOM 1973 O O . GLU B 1 96 ? -5.129 -19.938 2.568 1 98.81 96 GLU B O 1
ATOM 1978 N N . HIS B 1 97 ? -4.805 -17.828 3.16 1 98.75 97 HIS B N 1
ATOM 1979 C CA . HIS B 1 97 ? -6.23 -17.547 3.047 1 98.75 97 HIS B CA 1
ATOM 1980 C C . HIS B 1 97 ? -6.707 -17.688 1.604 1 98.75 97 HIS B C 1
ATOM 1982 O O . HIS B 1 97 ? -7.777 -18.25 1.349 1 98.75 97 HIS B O 1
ATOM 1988 N N . LEU B 1 98 ? -5.984 -17.109 0.679 1 98.75 98 LEU B N 1
ATOM 1989 C CA . LEU B 1 98 ? -6.367 -17.172 -0.728 1 98.75 98 LEU B CA 1
ATOM 1990 C C . LEU B 1 98 ? -6.402 -18.625 -1.215 1 98.75 98 LEU B C 1
ATOM 1992 O O . LEU B 1 98 ? -7.316 -19.016 -1.943 1 98.75 98 LEU B O 1
ATOM 1996 N N . VAL B 1 99 ? -5.465 -19.422 -0.806 1 98.56 99 VAL B N 1
ATOM 1997 C CA . VAL B 1 99 ? -5.43 -20.844 -1.16 1 98.56 99 VAL B CA 1
ATOM 1998 C C . VAL B 1 99 ? -6.664 -21.547 -0.595 1 98.56 99 VAL B C 1
ATOM 2000 O O . VAL B 1 99 ? -7.328 -22.312 -1.3 1 98.56 99 VAL B O 1
ATOM 2003 N N . ALA B 1 100 ? -6.91 -21.281 0.619 1 97.81 100 ALA B N 1
ATOM 2004 C CA . ALA B 1 100 ? -8.078 -21.875 1.266 1 97.81 100 ALA B CA 1
ATOM 2005 C C . ALA B 1 100 ? -9.367 -21.453 0.568 1 97.81 100 ALA B C 1
ATOM 2007 O O . ALA B 1 100 ? -10.336 -22.219 0.52 1 97.81 100 ALA B O 1
ATOM 2008 N N . ALA B 1 101 ? -9.336 -20.281 -0.015 1 97.06 101 ALA B N 1
ATOM 2009 C CA . ALA B 1 101 ? -10.516 -19.734 -0.697 1 97.06 101 ALA B CA 1
ATOM 2010 C C . ALA B 1 101 ? -10.602 -20.266 -2.127 1 97.06 101 ALA B C 1
ATOM 2012 O O . ALA B 1 101 ? -11.539 -19.922 -2.859 1 97.06 101 ALA B O 1
ATOM 2013 N N . GLY B 1 102 ? -9.578 -21.016 -2.551 1 96.69 102 GLY B N 1
ATOM 2014 C CA . GLY B 1 102 ? -9.68 -21.688 -3.832 1 96.69 102 GLY B CA 1
ATOM 2015 C C . GLY B 1 102 ? -8.883 -21.016 -4.934 1 96.69 102 GLY B C 1
ATOM 2016 O O . GLY B 1 102 ? -9.102 -21.281 -6.117 1 96.69 102 GLY B O 1
ATOM 2017 N N . ALA B 1 103 ? -8.023 -20.109 -4.578 1 98.25 103 ALA B N 1
ATOM 2018 C CA . ALA B 1 103 ? -7.184 -19.484 -5.59 1 98.25 103 ALA B CA 1
ATOM 2019 C C . ALA B 1 103 ? -6.406 -20.516 -6.391 1 98.25 103 ALA B C 1
ATOM 2021 O O . ALA B 1 103 ? -5.973 -21.531 -5.844 1 98.25 103 ALA B O 1
ATOM 2022 N N . ASP B 1 104 ? -6.184 -20.281 -7.695 1 98.5 104 ASP B N 1
ATOM 2023 C CA . ASP B 1 104 ? -5.453 -21.172 -8.578 1 98.5 104 ASP B CA 1
ATOM 2024 C C . ASP B 1 104 ? -3.945 -21.078 -8.352 1 98.5 104 ASP B C 1
ATOM 2026 O O . ASP B 1 104 ? -3.305 -20.141 -8.828 1 98.5 104 ASP B O 1
ATOM 2030 N N . VAL B 1 105 ? -3.361 -22.016 -7.703 1 98.56 105 VAL B N 1
ATOM 2031 C CA . VAL B 1 105 ? -1.949 -22.031 -7.336 1 98.56 105 VAL B CA 1
ATOM 2032 C C . VAL B 1 105 ? -1.091 -22.172 -8.594 1 98.56 105 VAL B C 1
ATOM 2034 O O . VAL B 1 105 ? 0.112 -21.891 -8.562 1 98.56 105 VAL B O 1
ATOM 2037 N N . ALA B 1 106 ? -1.703 -22.516 -9.695 1 98.5 106 ALA B N 1
ATOM 2038 C CA . ALA B 1 106 ? -0.968 -22.719 -10.945 1 98.5 106 ALA B CA 1
ATOM 2039 C C . ALA B 1 106 ? -1.078 -21.5 -11.852 1 98.5 106 ALA B C 1
ATOM 2041 O O . ALA B 1 106 ? -0.458 -21.453 -12.922 1 98.5 106 ALA B O 1
ATOM 2042 N N . ALA B 1 107 ? -1.867 -20.531 -11.477 1 98.44 107 ALA B N 1
ATOM 2043 C CA . ALA B 1 107 ? -2.027 -19.328 -12.297 1 98.44 107 ALA B CA 1
ATOM 2044 C C . ALA B 1 107 ? -0.673 -18.734 -12.656 1 98.44 107 ALA B C 1
ATOM 2046 O O . ALA B 1 107 ? 0.281 -18.812 -11.883 1 98.44 107 ALA B O 1
ATOM 2047 N N . ARG B 1 108 ? -0.622 -18.062 -13.836 1 98.38 108 ARG B N 1
ATOM 2048 C CA . ARG B 1 108 ? 0.628 -17.516 -14.344 1 98.38 108 ARG B CA 1
ATOM 2049 C C . ARG B 1 108 ? 0.469 -16.031 -14.695 1 98.38 108 ARG B C 1
ATOM 2051 O O . ARG B 1 108 ? -0.589 -15.617 -15.172 1 98.38 108 ARG B O 1
ATOM 2058 N N . ASP B 1 109 ? 1.52 -15.312 -14.445 1 96.25 109 ASP B N 1
ATOM 2059 C CA . ASP B 1 109 ? 1.529 -13.93 -14.891 1 96.25 109 ASP B CA 1
ATOM 2060 C C . ASP B 1 109 ? 2.029 -13.82 -16.328 1 96.25 109 ASP B C 1
ATOM 2062 O O . ASP B 1 109 ? 2.09 -14.82 -17.047 1 96.25 109 ASP B O 1
ATOM 2066 N N . LEU B 1 110 ? 2.277 -12.625 -16.781 1 94.12 110 LEU B N 1
ATOM 2067 C CA . LEU B 1 110 ? 2.637 -12.391 -18.172 1 94.12 110 LEU B CA 1
ATOM 2068 C C . LEU B 1 110 ? 3.949 -13.086 -18.531 1 94.12 110 LEU B C 1
ATOM 2070 O O . LEU B 1 110 ? 4.191 -13.414 -19.688 1 94.12 110 LEU B O 1
ATOM 2074 N N . GLY B 1 111 ? 4.812 -13.242 -17.547 1 94.62 111 GLY B N 1
ATOM 2075 C CA . GLY B 1 111 ? 6.078 -13.93 -17.75 1 94.62 111 GLY B CA 1
ATOM 2076 C C . GLY B 1 111 ? 5.996 -15.422 -17.516 1 94.62 111 GLY B C 1
ATOM 2077 O O . GLY B 1 111 ? 7.023 -16.094 -17.391 1 94.62 111 GLY B O 1
ATOM 2078 N N . ASP B 1 112 ? 4.77 -15.867 -17.25 1 97.25 112 ASP B N 1
ATOM 2079 C CA . ASP B 1 112 ? 4.48 -17.266 -16.969 1 97.25 112 ASP B CA 1
ATOM 2080 C C . ASP B 1 112 ? 5.055 -17.672 -15.609 1 97.25 112 ASP B C 1
ATOM 2082 O O . ASP B 1 112 ? 5.445 -18.828 -15.422 1 97.25 112 ASP B O 1
ATOM 2086 N N . ASN B 1 113 ? 5.211 -16.719 -14.789 1 97.5 113 ASN B N 1
ATOM 2087 C CA . ASN B 1 113 ? 5.594 -17.016 -13.414 1 97.5 113 ASN B CA 1
ATOM 2088 C C . ASN B 1 113 ? 4.375 -17.344 -12.547 1 97.5 113 ASN B C 1
ATOM 2090 O O . ASN B 1 113 ? 3.354 -16.656 -12.633 1 97.5 113 ASN B O 1
ATOM 2094 N N . THR B 1 114 ? 4.535 -18.391 -11.805 1 98.5 114 THR B N 1
ATOM 2095 C CA . THR B 1 114 ? 3.533 -18.703 -10.789 1 98.5 114 THR B CA 1
ATOM 2096 C C . THR B 1 114 ? 3.885 -18.047 -9.461 1 98.5 114 THR B C 1
ATOM 2098 O 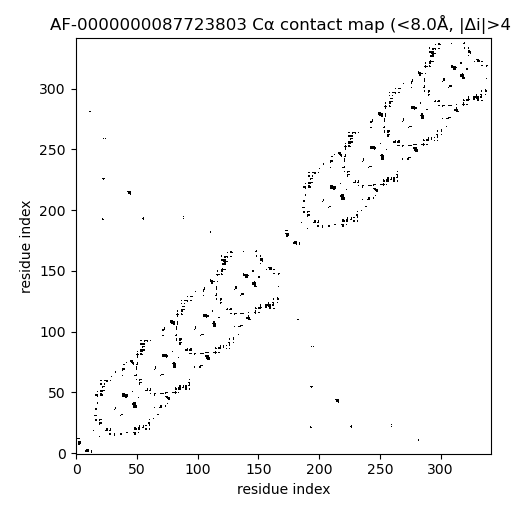O . THR B 1 114 ? 4.953 -17.453 -9.32 1 98.5 114 THR B O 1
ATOM 2101 N N . ALA B 1 115 ? 2.934 -18.172 -8.492 1 98.69 115 ALA B N 1
ATOM 2102 C CA . ALA B 1 115 ? 3.209 -17.719 -7.133 1 98.69 115 ALA B CA 1
ATOM 2103 C C . ALA B 1 115 ? 4.469 -18.375 -6.578 1 98.69 115 ALA B C 1
ATOM 2105 O O . ALA B 1 115 ? 5.27 -17.719 -5.902 1 98.69 115 ALA B O 1
ATOM 2106 N N . LEU B 1 116 ? 4.672 -19.578 -6.918 1 98.62 116 LEU B N 1
ATOM 2107 C CA . LEU B 1 116 ? 5.816 -20.328 -6.414 1 98.62 116 LEU B CA 1
ATOM 2108 C C . LEU B 1 116 ? 7.121 -19.766 -6.977 1 98.62 116 LEU B C 1
ATOM 2110 O O . LEU B 1 116 ? 8.125 -19.688 -6.262 1 98.62 116 LEU B O 1
ATOM 2114 N N . HIS B 1 117 ? 7.152 -19.438 -8.266 1 97.94 117 HIS B N 1
ATOM 2115 C CA . HIS B 1 117 ? 8.336 -18.812 -8.844 1 97.94 117 HIS B CA 1
ATOM 2116 C C . HIS B 1 117 ? 8.773 -17.594 -8.047 1 97.94 117 HIS B C 1
ATOM 2118 O O . HIS B 1 117 ? 9.938 -17.484 -7.66 1 97.94 117 HIS B O 1
ATOM 2124 N N . TRP B 1 118 ? 7.836 -16.781 -7.805 1 96.62 118 TRP B N 1
ATOM 2125 C CA . TRP B 1 118 ? 8.141 -15.508 -7.141 1 96.62 118 TRP B CA 1
ATOM 2126 C C . TRP B 1 118 ? 8.555 -15.742 -5.691 1 96.62 118 TRP B C 1
ATOM 2128 O O . TRP B 1 118 ? 9.523 -15.156 -5.215 1 96.62 118 TRP B O 1
ATOM 2138 N N . ALA B 1 119 ? 7.816 -16.547 -5.004 1 97.75 119 ALA B N 1
ATOM 2139 C CA . ALA B 1 119 ? 8.156 -16.844 -3.613 1 97.75 119 ALA B CA 1
ATOM 2140 C C . ALA B 1 119 ? 9.562 -17.422 -3.5 1 97.75 119 ALA B C 1
ATOM 2142 O O . ALA B 1 119 ? 10.312 -17.062 -2.592 1 97.75 119 ALA B O 1
ATOM 2143 N N . ALA B 1 120 ? 9.906 -18.234 -4.371 1 97.5 120 ALA B N 1
ATOM 2144 C CA . ALA B 1 120 ? 11.234 -18.859 -4.395 1 97.5 120 ALA B CA 1
ATOM 2145 C C . ALA B 1 120 ? 12.312 -17.812 -4.66 1 97.5 120 ALA B C 1
ATOM 2147 O O . ALA B 1 120 ? 13.312 -17.75 -3.941 1 97.5 120 ALA B O 1
ATOM 2148 N N . MET B 1 121 ? 12.078 -17.078 -5.656 1 95.12 121 MET B N 1
ATOM 2149 C CA . MET B 1 121 ? 13.039 -16.047 -6.055 1 95.12 121 MET B CA 1
ATOM 2150 C C . MET B 1 121 ? 13.312 -15.086 -4.902 1 95.12 121 MET B C 1
ATOM 2152 O O . MET B 1 121 ? 14.453 -14.688 -4.676 1 95.12 121 MET B O 1
ATOM 2156 N N . ARG B 1 122 ? 12.289 -14.82 -4.129 1 94.25 122 ARG B N 1
ATOM 2157 C CA . ARG B 1 122 ? 12.383 -13.805 -3.08 1 94.25 122 ARG B CA 1
ATOM 2158 C C . ARG B 1 122 ? 12.805 -14.438 -1.754 1 94.25 122 ARG B C 1
ATOM 2160 O O . ARG B 1 122 ? 12.977 -13.734 -0.757 1 94.25 122 ARG B O 1
ATOM 2167 N N . GLY B 1 123 ? 12.883 -15.711 -1.738 1 95.62 123 GLY B N 1
ATOM 2168 C CA . GLY B 1 123 ? 13.375 -16.391 -0.551 1 95.62 123 GLY B CA 1
ATOM 2169 C C . GLY B 1 123 ? 12.344 -16.5 0.553 1 95.62 123 GLY B C 1
ATOM 2170 O O . GLY B 1 123 ? 12.688 -16.531 1.735 1 95.62 123 GLY B O 1
ATOM 2171 N N . HIS B 1 124 ? 11.094 -16.5 0.226 1 96.94 124 HIS B N 1
ATOM 2172 C CA . HIS B 1 124 ? 10.031 -16.625 1.219 1 96.94 124 HIS B CA 1
ATOM 2173 C C . HIS B 1 124 ? 9.758 -18.078 1.551 1 96.94 124 HIS B C 1
ATOM 2175 O O . HIS B 1 124 ? 8.805 -18.672 1.037 1 96.94 124 HIS B O 1
ATOM 2181 N N . VAL B 1 125 ? 10.5 -18.578 2.475 1 97.81 125 VAL B N 1
ATOM 2182 C CA . VAL B 1 125 ? 10.586 -20.016 2.738 1 97.81 125 VAL B CA 1
ATOM 2183 C C . VAL B 1 125 ? 9.219 -20.547 3.164 1 97.81 125 VAL B C 1
ATOM 2185 O O . VAL B 1 125 ? 8.742 -21.547 2.639 1 97.81 125 VAL B O 1
ATOM 2188 N N . GLU B 1 126 ? 8.57 -19.875 4.051 1 98.25 126 GLU B N 1
ATOM 2189 C CA . GLU B 1 126 ? 7.297 -20.359 4.562 1 98.25 126 GLU B CA 1
ATOM 2190 C C . GLU B 1 126 ? 6.203 -20.281 3.502 1 98.25 126 GLU B C 1
ATOM 2192 O O . GLU B 1 126 ? 5.301 -21.109 3.459 1 98.25 126 GLU B O 1
ATOM 2197 N N . VAL B 1 127 ? 6.285 -19.25 2.695 1 98.62 127 VAL B N 1
ATOM 2198 C CA . VAL B 1 127 ? 5.34 -19.125 1.59 1 98.62 127 VAL B CA 1
ATOM 2199 C C . VAL B 1 127 ? 5.551 -20.266 0.598 1 98.62 127 VAL B C 1
ATOM 2201 O O . VAL B 1 127 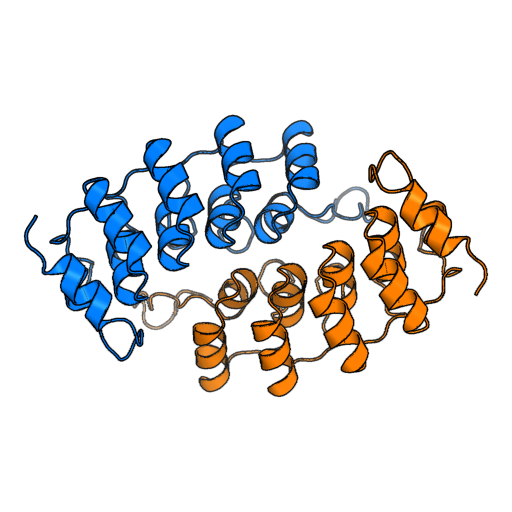? 4.59 -20.859 0.107 1 98.62 127 VAL B O 1
ATOM 2204 N N . VAL B 1 128 ? 6.758 -20.547 0.293 1 98.38 128 VAL B N 1
ATOM 2205 C CA . VAL B 1 128 ? 7.098 -21.672 -0.582 1 98.38 128 VAL B CA 1
ATOM 2206 C C . VAL B 1 128 ? 6.508 -22.953 -0.02 1 98.38 128 VAL B C 1
ATOM 2208 O O . VAL B 1 128 ? 5.855 -23.719 -0.744 1 98.38 128 VAL B O 1
ATOM 2211 N N . ARG B 1 129 ? 6.676 -23.188 1.216 1 98.31 129 ARG B N 1
ATOM 2212 C CA . ARG B 1 129 ? 6.145 -24.375 1.857 1 98.31 129 ARG B CA 1
ATOM 2213 C C . ARG B 1 129 ? 4.625 -24.438 1.729 1 98.31 129 ARG B C 1
ATOM 2215 O O . ARG B 1 129 ? 4.062 -25.5 1.428 1 98.31 129 ARG B O 1
ATOM 2222 N N . ALA B 1 130 ? 4.016 -23.359 1.979 1 98.56 130 ALA B N 1
ATOM 2223 C CA . ALA B 1 130 ? 2.557 -23.297 1.913 1 98.56 130 ALA B CA 1
ATOM 2224 C C . ALA B 1 130 ? 2.057 -23.609 0.505 1 98.56 130 ALA B C 1
ATOM 2226 O O . ALA B 1 130 ? 1.07 -24.328 0.335 1 98.56 130 ALA B O 1
ATOM 2227 N N . LEU B 1 131 ? 2.705 -23.031 -0.448 1 98.62 131 LEU B N 1
ATOM 2228 C CA . LEU B 1 131 ? 2.295 -23.25 -1.833 1 98.62 131 LEU B CA 1
ATOM 2229 C C . LEU B 1 131 ? 2.518 -24.688 -2.254 1 98.62 131 LEU B C 1
ATOM 2231 O O . LEU B 1 131 ? 1.668 -25.281 -2.92 1 98.62 131 LEU B O 1
ATOM 2235 N N . LEU B 1 132 ? 3.621 -25.25 -1.882 1 98.12 132 LEU B N 1
ATOM 2236 C CA . LEU B 1 132 ? 3.877 -26.656 -2.166 1 98.12 132 LEU B CA 1
ATOM 2237 C C . LEU B 1 132 ? 2.838 -27.547 -1.488 1 98.12 132 LEU B C 1
ATOM 2239 O O . LEU B 1 132 ? 2.338 -28.5 -2.096 1 98.12 132 LEU B O 1
ATOM 2243 N N . GLY B 1 133 ? 2.586 -27.219 -0.286 1 97.56 133 GLY B N 1
ATOM 2244 C CA . GLY B 1 133 ? 1.556 -27.953 0.431 1 97.56 133 GLY B CA 1
ATOM 2245 C C . GLY B 1 133 ? 0.195 -27.875 -0.235 1 97.56 133 GLY B C 1
ATOM 2246 O O . GLY B 1 133 ? -0.625 -28.781 -0.089 1 97.56 133 GLY B O 1
ATOM 2247 N N . ALA B 1 134 ? 0.002 -26.844 -0.978 1 98 134 ALA B N 1
ATOM 2248 C CA . ALA B 1 134 ? -1.271 -26.641 -1.659 1 98 134 ALA B CA 1
ATOM 2249 C C . ALA B 1 134 ? -1.25 -27.234 -3.062 1 98 134 ALA B C 1
ATOM 2251 O O . ALA B 1 134 ? -2.217 -27.109 -3.816 1 98 134 ALA B O 1
ATOM 2252 N N . GLY B 1 135 ? -0.095 -27.844 -3.438 1 97.56 135 GLY B N 1
ATOM 2253 C CA . GLY B 1 135 ? -0.051 -28.578 -4.688 1 97.56 135 GLY B CA 1
ATOM 2254 C C . GLY B 1 135 ? 0.62 -27.812 -5.812 1 97.56 135 GLY B C 1
ATOM 2255 O O . GLY B 1 135 ? 0.49 -28.172 -6.98 1 97.56 135 GLY B O 1
ATOM 2256 N N . ALA B 1 136 ? 1.269 -26.734 -5.5 1 98.31 136 ALA B N 1
ATOM 2257 C CA . ALA B 1 136 ? 1.995 -26.016 -6.543 1 98.31 136 ALA B CA 1
ATOM 2258 C C . ALA B 1 136 ? 3.018 -26.922 -7.223 1 98.31 136 ALA B C 1
ATOM 2260 O O . ALA B 1 136 ? 3.656 -27.75 -6.57 1 98.31 136 ALA B O 1
ATOM 2261 N N . ASP B 1 137 ? 3.193 -26.766 -8.516 1 97.88 137 ASP B N 1
ATOM 2262 C CA . ASP B 1 137 ? 4.113 -27.562 -9.32 1 97.88 137 ASP B CA 1
ATOM 2263 C C . ASP B 1 137 ? 5.539 -27.031 -9.211 1 97.88 137 ASP B C 1
ATOM 2265 O O . ASP B 1 137 ? 5.867 -26 -9.797 1 97.88 137 ASP B O 1
ATOM 2269 N N . ARG B 1 138 ? 6.414 -27.688 -8.484 1 96.5 138 ARG B N 1
ATOM 2270 C CA . ARG B 1 138 ? 7.801 -27.266 -8.281 1 96.5 138 ARG B CA 1
ATOM 2271 C C . ARG B 1 138 ? 8.57 -27.281 -9.602 1 96.5 138 ARG B C 1
ATOM 2273 O O . ARG B 1 138 ? 9.609 -26.625 -9.727 1 96.5 138 ARG B O 1
ATOM 2280 N N . GLY B 1 139 ? 8.047 -28.031 -10.57 1 96.81 139 GLY B N 1
ATOM 2281 C CA . GLY B 1 139 ? 8.75 -28.188 -11.828 1 96.81 139 GLY B CA 1
ATOM 2282 C C . GLY B 1 139 ? 8.234 -27.25 -12.914 1 96.81 139 GLY B C 1
ATOM 2283 O O . GLY B 1 139 ? 8.688 -27.312 -14.055 1 96.81 139 GLY B O 1
ATOM 2284 N N . ALA B 1 140 ? 7.273 -26.438 -12.578 1 97.38 140 ALA B N 1
ATOM 2285 C CA . ALA B 1 140 ? 6.734 -25.516 -13.57 1 97.38 140 ALA B CA 1
ATOM 2286 C C . ALA B 1 140 ? 7.824 -24.594 -14.109 1 97.38 140 ALA B C 1
ATOM 2288 O O . ALA B 1 140 ? 8.602 -24.031 -13.344 1 97.38 140 ALA B O 1
ATOM 2289 N N . ALA B 1 141 ? 7.887 -24.422 -15.406 1 98 141 ALA B N 1
ATOM 2290 C CA . ALA B 1 141 ? 8.852 -23.516 -16.031 1 98 141 ALA B CA 1
ATOM 2291 C C . ALA B 1 141 ? 8.18 -22.203 -16.438 1 98 141 ALA B C 1
ATOM 2293 O O . ALA B 1 141 ? 7.043 -22.203 -16.922 1 98 141 ALA B O 1
ATOM 2294 N N . ASN B 1 142 ? 8.852 -21.141 -16.219 1 96.94 142 ASN B N 1
ATOM 2295 C CA . ASN B 1 142 ? 8.328 -19.859 -16.703 1 96.94 142 ASN B CA 1
ATOM 2296 C C . ASN B 1 142 ? 8.711 -19.609 -18.156 1 96.94 142 ASN B C 1
ATOM 2298 O O . ASN B 1 142 ? 9.133 -20.516 -18.859 1 96.94 142 ASN B O 1
ATOM 2302 N N . ARG B 1 143 ? 8.523 -18.438 -18.641 1 96.25 143 ARG B N 1
ATOM 2303 C CA . ARG B 1 143 ? 8.742 -18.094 -20.047 1 96.25 143 ARG B CA 1
ATOM 2304 C C . ARG B 1 143 ? 10.211 -18.266 -20.422 1 96.25 143 ARG B C 1
ATOM 2306 O O . ARG B 1 143 ? 10.531 -18.609 -21.562 1 96.25 143 ARG B O 1
ATOM 2313 N N . GLN B 1 144 ? 11.086 -18.078 -19.516 1 95.81 144 GLN B N 1
ATOM 2314 C CA . GLN B 1 144 ? 12.516 -18.203 -19.75 1 95.81 144 GLN B CA 1
ATOM 2315 C C . GLN B 1 144 ? 12.977 -19.641 -19.578 1 95.81 144 GLN B C 1
ATOM 2317 O O . GLN B 1 144 ? 14.172 -19.938 -19.688 1 95.81 144 GLN B O 1
ATOM 2322 N N . GLY B 1 145 ? 12.086 -20.5 -19.156 1 97 145 GLY B N 1
ATOM 2323 C CA . GLY B 1 145 ? 12.422 -21.891 -18.969 1 97 145 GLY B CA 1
ATOM 2324 C C . GLY B 1 145 ? 12.953 -22.203 -17.578 1 97 145 GLY B C 1
ATOM 2325 O O . GLY B 1 145 ? 13.492 -23.281 -17.344 1 97 145 GLY B O 1
ATOM 2326 N N . GLU B 1 146 ? 12.797 -21.25 -16.703 1 97.38 146 GLU B N 1
ATOM 2327 C CA . GLU B 1 146 ? 13.32 -21.422 -15.352 1 97.38 146 GLU B CA 1
ATOM 2328 C C . GLU B 1 146 ? 12.25 -21.969 -14.406 1 97.38 146 GLU B C 1
ATOM 2330 O O . GLU B 1 146 ? 11.102 -21.531 -14.453 1 97.38 146 GLU B O 1
ATOM 2335 N N . THR B 1 147 ? 12.688 -22.922 -13.617 1 97.75 147 THR B N 1
ATOM 2336 C CA . THR B 1 147 ? 11.828 -23.438 -12.562 1 97.75 147 THR B CA 1
ATOM 2337 C C . THR B 1 147 ? 11.977 -22.609 -11.289 1 97.75 147 THR B C 1
ATOM 2339 O O . THR B 1 147 ? 12.891 -21.781 -11.172 1 97.75 147 THR B O 1
ATOM 2342 N N . PRO B 1 148 ? 11.031 -22.828 -10.305 1 98 148 PRO B N 1
ATOM 2343 C CA . PRO B 1 148 ? 11.219 -22.141 -9.023 1 98 148 PRO B CA 1
ATOM 2344 C C . PRO B 1 148 ? 12.586 -22.422 -8.398 1 98 148 PRO B C 1
ATOM 2346 O O . PRO B 1 148 ? 13.227 -21.516 -7.867 1 98 148 PRO B O 1
ATOM 2349 N N . LEU B 1 149 ? 13.055 -23.625 -8.508 1 96.88 149 LEU B N 1
ATOM 2350 C CA . LEU B 1 149 ? 14.359 -23.984 -7.973 1 96.88 149 LEU B CA 1
ATOM 2351 C C . LEU B 1 149 ? 15.469 -23.188 -8.648 1 96.88 149 LEU B C 1
ATOM 2353 O O . LEU B 1 149 ? 16.422 -22.766 -7.996 1 96.88 149 LEU B O 1
ATOM 2357 N N . ASP B 1 150 ? 15.344 -23 -9.945 1 96.31 150 ASP B N 1
ATOM 2358 C CA . ASP B 1 150 ? 16.344 -22.266 -10.711 1 96.31 150 ASP B CA 1
ATOM 2359 C C . ASP B 1 150 ? 16.422 -20.812 -10.266 1 96.31 150 ASP B C 1
ATOM 2361 O O . ASP B 1 150 ? 17.453 -20.156 -10.445 1 96.31 150 ASP B O 1
ATOM 2365 N N . LEU B 1 151 ? 15.383 -20.328 -9.664 1 95.75 151 LEU B N 1
ATOM 2366 C CA . LEU B 1 151 ? 15.312 -18.922 -9.297 1 95.75 151 LEU B CA 1
ATOM 2367 C C . LEU B 1 151 ? 15.883 -18.688 -7.902 1 95.75 151 LEU B C 1
ATOM 2369 O O . LEU B 1 151 ? 16.062 -17.531 -7.484 1 95.75 151 LEU B O 1
ATOM 2373 N N . CYS B 1 152 ? 16.141 -19.703 -7.184 1 95.75 152 CYS B N 1
ATOM 2374 C CA . CYS B 1 152 ? 16.812 -19.578 -5.891 1 95.75 152 CYS B CA 1
ATOM 2375 C C . CYS B 1 152 ? 18.266 -19.172 -6.07 1 95.75 152 CYS B C 1
ATOM 2377 O O . CYS B 1 152 ? 19.141 -20.031 -6.191 1 95.75 152 CYS B O 1
ATOM 2379 N N . ASP B 1 153 ? 18.5 -17.906 -6.004 1 93.88 153 ASP B N 1
ATOM 2380 C CA . ASP B 1 153 ? 19.797 -17.344 -6.312 1 93.88 153 ASP B CA 1
ATOM 2381 C C . ASP B 1 153 ? 20.172 -16.234 -5.336 1 93.88 153 ASP B C 1
ATOM 2383 O O . ASP B 1 153 ? 19.312 -15.43 -4.953 1 93.88 153 ASP B O 1
ATOM 2387 N N . PRO B 1 154 ? 21.469 -16.219 -4.969 1 90.94 154 PRO B N 1
ATOM 2388 C CA . PRO B 1 154 ? 21.906 -15.203 -4.004 1 90.94 154 PRO B CA 1
ATOM 2389 C C . PRO B 1 154 ? 21.703 -13.773 -4.516 1 90.94 154 PRO B C 1
ATOM 2391 O O . PRO B 1 154 ? 21.625 -12.836 -3.719 1 90.94 154 PRO B O 1
ATOM 2394 N N . GLN B 1 155 ? 21.672 -13.633 -5.723 1 86.12 155 GLN B N 1
ATOM 2395 C CA . GLN B 1 155 ? 21.484 -12.297 -6.285 1 86.12 155 GLN B CA 1
ATOM 2396 C C . GLN B 1 155 ? 20.125 -11.719 -5.891 1 86.12 155 GLN B C 1
ATOM 2398 O O . GLN B 1 155 ? 19.953 -10.5 -5.871 1 86.12 155 GLN B O 1
ATOM 2403 N N . TRP B 1 156 ? 19.203 -12.586 -5.535 1 83.5 156 TRP B N 1
ATOM 2404 C CA . TRP B 1 156 ? 17.844 -12.125 -5.312 1 83.5 156 TRP B CA 1
ATOM 2405 C C . TRP B 1 156 ? 17.516 -1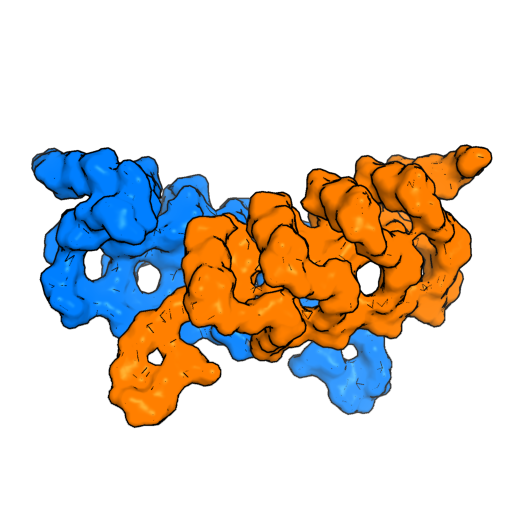2.086 -3.822 1 83.5 156 TRP B C 1
ATOM 2407 O O . TRP B 1 156 ? 16.703 -11.266 -3.379 1 83.5 156 TRP B O 1
ATOM 2417 N N . SER B 1 157 ? 18.094 -13.023 -3.154 1 87.69 157 SER B N 1
ATOM 2418 C CA . SER B 1 157 ? 17.75 -13.125 -1.739 1 87.69 157 SER B CA 1
ATOM 2419 C C . SER B 1 157 ? 18.875 -13.781 -0.943 1 87.69 157 SER B C 1
ATOM 2421 O O . SER B 1 157 ? 19.516 -14.719 -1.423 1 87.69 157 SER B O 1
ATOM 2423 N N . LEU B 1 158 ? 19 -13.391 0.236 1 86.62 158 LEU B N 1
ATOM 2424 C CA . LEU B 1 158 ? 19.969 -14.008 1.129 1 86.62 158 LEU B CA 1
ATOM 2425 C C . LEU B 1 158 ? 19.453 -15.344 1.648 1 86.62 158 LEU B C 1
ATOM 2427 O O . LEU B 1 158 ? 20.234 -16.172 2.146 1 86.62 158 LEU B O 1
ATOM 2431 N N . SER B 1 159 ? 18.188 -15.578 1.49 1 92.12 159 SER B N 1
ATOM 2432 C CA . SER B 1 159 ? 17.594 -16.797 2.023 1 92.12 159 SER B CA 1
ATOM 2433 C C . SER B 1 159 ? 17.438 -17.859 0.938 1 92.12 159 SER B C 1
ATOM 2435 O O . SER B 1 159 ? 16.688 -18.812 1.113 1 92.12 159 SER B O 1
ATOM 2437 N N . TRP B 1 160 ? 18.062 -17.562 -0.101 1 92.62 160 TRP B N 1
ATOM 2438 C CA . TRP B 1 160 ? 17.891 -18.422 -1.269 1 92.62 160 TRP B CA 1
ATOM 2439 C C . TRP B 1 160 ? 18.203 -19.875 -0.932 1 92.62 160 TRP B C 1
ATOM 2441 O O . TRP B 1 160 ? 17.562 -20.781 -1.45 1 92.62 160 TRP B O 1
ATOM 2451 N N . LYS B 1 161 ? 19.156 -20.188 -0.082 1 94.69 161 LYS B N 1
ATOM 2452 C CA . LYS B 1 161 ? 19.547 -21.562 0.251 1 94.69 161 LYS B CA 1
ATOM 2453 C C . LYS B 1 161 ? 18.406 -22.297 0.947 1 94.69 161 LYS B C 1
ATOM 2455 O O . LYS B 1 161 ? 18.219 -23.5 0.745 1 94.69 161 LYS B O 1
ATOM 2460 N N . PHE B 1 162 ? 17.719 -21.594 1.734 1 95.31 162 PHE B N 1
ATOM 2461 C CA . PHE B 1 162 ? 16.625 -22.219 2.477 1 95.31 162 PHE B CA 1
ATOM 2462 C C . PHE B 1 162 ? 15.477 -22.594 1.545 1 95.31 162 PHE B C 1
ATOM 2464 O O . PHE B 1 162 ? 14.922 -23.688 1.639 1 95.31 162 PHE B O 1
ATOM 2471 N N . THR B 1 163 ? 15.117 -21.625 0.626 1 95.94 163 THR B N 1
ATOM 2472 C CA . THR B 1 163 ? 14.062 -21.953 -0.335 1 95.94 163 THR B CA 1
ATOM 2473 C C . THR B 1 163 ? 14.508 -23.078 -1.258 1 95.94 163 THR B C 1
ATOM 2475 O O . THR B 1 163 ? 13.711 -23.938 -1.62 1 95.94 163 THR B O 1
ATOM 2478 N N . ARG B 1 164 ? 15.727 -23.047 -1.611 1 96 164 ARG B N 1
ATOM 2479 C CA . ARG B 1 164 ? 16.281 -24.109 -2.455 1 96 164 ARG B CA 1
ATOM 2480 C C . ARG B 1 164 ? 16.156 -25.469 -1.774 1 96 164 ARG B C 1
ATOM 2482 O O . ARG B 1 164 ? 15.781 -26.453 -2.41 1 96 164 ARG B O 1
ATOM 2489 N N . GLU B 1 165 ? 16.5 -25.547 -0.569 1 96.12 165 GLU B N 1
ATOM 2490 C CA . GLU B 1 165 ? 16.422 -26.797 0.187 1 96.12 165 GLU B CA 1
ATOM 2491 C C . GLU B 1 165 ? 14.984 -27.328 0.224 1 96.12 165 GLU B C 1
ATOM 2493 O O . GLU B 1 165 ? 14.75 -28.516 0.048 1 96.12 165 GLU B O 1
ATOM 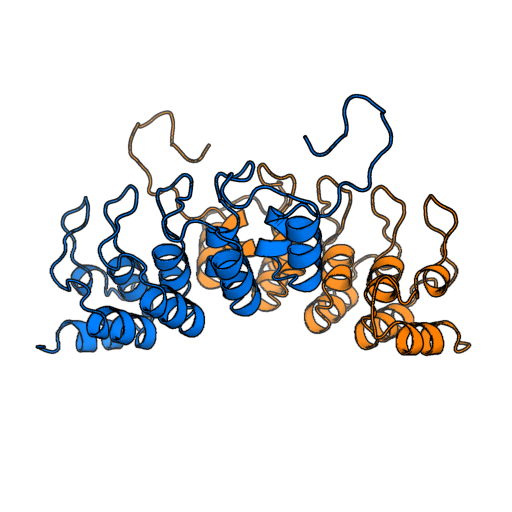2498 N N . VAL B 1 166 ? 14.031 -26.484 0.451 1 96.31 166 VAL B N 1
ATOM 2499 C CA . VAL B 1 166 ? 12.633 -26.875 0.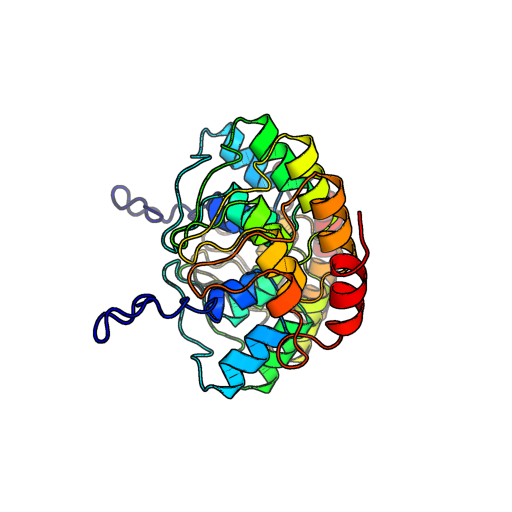53 1 96.31 166 VAL B CA 1
ATOM 2500 C C . VAL B 1 166 ? 12.156 -27.391 -0.831 1 96.31 166 VAL B C 1
ATOM 2502 O O . VAL B 1 166 ? 11.469 -28.406 -0.916 1 96.31 166 VAL B O 1
ATOM 2505 N N . LEU B 1 167 ? 12.57 -26.688 -1.829 1 95.81 167 LEU B N 1
ATOM 2506 C CA . LEU B 1 167 ? 12.125 -27.031 -3.178 1 95.81 167 LEU B CA 1
ATOM 2507 C C . LEU B 1 167 ? 12.789 -28.297 -3.674 1 95.81 167 LEU B C 1
ATOM 2509 O O . LEU B 1 167 ? 12.195 -29.062 -4.445 1 95.81 167 LEU B O 1
ATOM 2513 N N . ALA B 1 168 ? 13.992 -28.484 -3.24 1 93.31 168 ALA B N 1
ATOM 2514 C CA . ALA B 1 168 ? 14.758 -29.656 -3.658 1 93.31 168 ALA B CA 1
ATOM 2515 C C . ALA B 1 168 ? 14.312 -30.906 -2.9 1 93.31 168 ALA B C 1
ATOM 2517 O O . ALA B 1 168 ? 14.531 -32.031 -3.357 1 93.31 168 ALA B O 1
ATOM 2518 N N . ALA B 1 169 ? 13.766 -30.594 -1.759 1 86.88 169 ALA B N 1
ATOM 2519 C CA . ALA B 1 169 ? 13.344 -31.719 -0.938 1 86.88 169 ALA B CA 1
ATOM 2520 C C . ALA B 1 169 ? 12.188 -32.469 -1.594 1 86.88 169 ALA B C 1
ATOM 2522 O O . ALA B 1 169 ? 11.32 -31.859 -2.219 1 86.88 169 ALA B O 1
ATOM 2523 N N . ALA B 1 170 ? 12.461 -33.594 -1.919 1 66.62 170 ALA B N 1
ATOM 2524 C CA . ALA B 1 170 ? 11.508 -34.5 -2.561 1 66.62 170 ALA B CA 1
ATOM 2525 C C . ALA B 1 170 ? 10.188 -34.531 -1.801 1 66.62 170 ALA B C 1
ATOM 2527 O O . ALA B 1 170 ? 10.164 -34.375 -0.58 1 66.62 170 ALA B O 1
ATOM 2528 N N . ALA B 1 171 ? 9.094 -34.25 -2.609 1 56.31 171 ALA B N 1
ATOM 2529 C CA . ALA B 1 171 ? 7.773 -34.531 -2.039 1 56.31 171 ALA B CA 1
ATOM 2530 C C . ALA B 1 171 ? 7.703 -35.969 -1.493 1 56.31 171 ALA B C 1
ATOM 2532 O O . ALA B 1 171 ? 8.414 -36.844 -1.961 1 56.31 171 ALA B O 1
#

Nearest PDB structures (foldseek):
  4gmr-assembly2_B  TM=9.574E-01  e=1.082E-11  synthetic construct
  6zob-assembly1_D  TM=9.261E-01  e=5.164E-12  synthetic construct
  2qyj-assembly1_A  TM=9.483E-01  e=2.500E-11  unclassified
  5kba-assembly1_B  TM=9.761E-01  e=6.701E-11  synthetic construct
  6z4s-assembly1_AAA  TM=9.262E-01  e=1.954E-11  Rattus norvegicus